Protein AF-0000000068949031 (afdb_homodimer)

Foldseek 3Di:
DDPPPPPPLDPPQPPLVDVVCVVQPKTWSDADAQKTKIKGFDDQVQAPPVQWHDPVVVQVLFVSQQFRSHFDDPVPDDTWDKDWPDKDKDFDDIDHATMKMKMKGWPADDDFKTKMKMWIAGPVPRTGMIMITIMGIDD/DDPPPPPPLDPPQPPLVDVVCVVQPKTWSDADAQKTKIKGFDDQVQAPPVQWHDPVVVQVLFVSQQFRSHFDDPVPDDTWDKDWPDKDKDFDDIDHATMKMKMKGWPADDDFKTKMKMWIAGPVPRTGMIMITIMGIDD

Secondary structure (DSSP, 8-state):
-------------B----HHHHHTT-EEEEEETTEEEEEEE--GGGB-TTSPBPHHHHHHHHHHHHHHTT----TTSPPPEEEEEEEEEEE------SEEEEEEEEEEE-SSEEEEEEEEEETTTEEEEEEEEEEEEE-/-------------B----HHHHHTT-EEEEEETTEEEEEEE--GGGB-TTSPBPHHHHHHHHHHHHHHTT----TTSPPPEEEEEEEEEEE------SEEEEEEEEEEE-SSEEEEEEEEEETTTEEEEEEEEEEEEE-

Sequence (278 aa):
MDAVKPQGEGDDEFCLDNPALESIGVRITRWRDDYVELELPLAPNMLNRSRVVHGGTICTLLDAATGYSGLYSAPGEAARHAVTLSLTSNFLSNGTGKLLTAKGMVDRRGRSIFFSRAEVWLDGELLVATGVATMKYLKMDAVKPQGEGDDEFCLDNPALESIGVRITRWRDDYVELELPLAPNMLNRSRVVHGGTICTLLDAATGYSGLYSAPGEAARHAVTLSLTSNFLSNGTGKLLTAKGMVDRRGRSIFFSRAEVWLDGELLVATGVATMKYLK

pLDDT: mean 81.59, std 19.57, range [25.12, 98.56]

Structure (mmCIF, N/CA/C/O backbone):
data_AF-0000000068949031-model_v1
#
loop_
_entity.id
_entity.type
_entity.pdbx_description
1 polymer 'Medium/long-chain acyl-CoA thioesterase YigI'
#
loop_
_atom_site.group_PDB
_atom_site.id
_atom_site.type_symbol
_atom_site.label_atom_id
_atom_site.label_alt_id
_atom_site.label_comp_id
_atom_site.label_asym_id
_atom_site.label_entity_id
_atom_site.label_seq_id
_atom_site.pdbx_PDB_ins_code
_atom_site.Cartn_x
_atom_site.Cartn_y
_atom_site.Cartn_z
_atom_site.occupancy
_atom_site.B_iso_or_equiv
_atom_site.auth_seq_id
_atom_site.auth_comp_id
_atom_site.auth_asym_id
_atom_site.auth_atom_id
_atom_site.pdbx_PDB_model_num
ATOM 1 N N . MET A 1 1 ? 15.977 45.562 25.812 1 25.14 1 MET A N 1
ATOM 2 C CA . MET A 1 1 ? 15.211 45.156 24.625 1 25.14 1 MET A CA 1
ATOM 3 C C . MET A 1 1 ? 15.281 43.656 24.422 1 25.14 1 MET A C 1
ATOM 5 O O . MET A 1 1 ? 16.312 43.125 24.016 1 25.14 1 MET A O 1
ATOM 9 N N . ASP A 1 2 ? 14.859 42.781 25.203 1 26.25 2 ASP A N 1
ATOM 10 C CA . ASP A 1 2 ? 15.07 41.406 25.547 1 26.25 2 ASP A CA 1
ATOM 11 C C . ASP A 1 2 ? 14.711 40.469 24.375 1 26.25 2 ASP A C 1
ATOM 13 O O . ASP A 1 2 ? 13.602 40.531 23.859 1 26.25 2 ASP A O 1
ATOM 17 N N . ALA A 1 3 ? 15.703 40.156 23.578 1 29.97 3 ALA A N 1
ATOM 18 C CA . ALA A 1 3 ? 15.641 39.375 22.328 1 29.97 3 ALA A CA 1
ATOM 19 C C . ALA A 1 3 ? 14.797 38.125 22.5 1 29.97 3 ALA A C 1
ATOM 21 O O . ALA A 1 3 ? 15 37.344 23.438 1 29.97 3 ALA A O 1
ATOM 22 N N . VAL A 1 4 ? 13.539 38.125 22.219 1 32.97 4 VAL A N 1
ATOM 23 C CA . VAL A 1 4 ? 12.648 36.969 22.281 1 32.97 4 VAL A CA 1
ATOM 24 C C . VAL A 1 4 ? 13.367 35.719 21.719 1 32.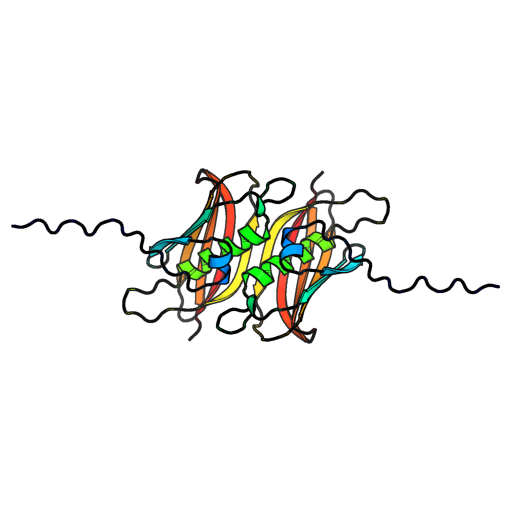97 4 VAL A C 1
ATOM 26 O O . VAL A 1 4 ? 13.93 35.781 20.625 1 32.97 4 VAL A O 1
ATOM 29 N N . LYS A 1 5 ? 13.977 34.844 22.406 1 35.34 5 LYS A N 1
ATOM 30 C CA . LYS A 1 5 ? 14.734 33.656 22.062 1 35.34 5 LYS A CA 1
ATOM 31 C C . LYS A 1 5 ? 14.031 32.844 20.953 1 35.34 5 LYS A C 1
ATOM 33 O O . LYS A 1 5 ? 12.828 32.594 21.047 1 35.34 5 LYS A O 1
ATOM 38 N N . PRO A 1 6 ? 14.305 32.812 19.688 1 33.34 6 PRO A N 1
ATOM 39 C CA . PRO A 1 6 ? 13.586 32.156 18.594 1 33.34 6 PRO A CA 1
ATOM 40 C C . PRO A 1 6 ? 13.039 30.781 18.984 1 33.34 6 PRO A C 1
ATOM 42 O O . PRO A 1 6 ? 13.641 30.094 19.812 1 33.34 6 PRO A O 1
ATOM 45 N N . GLN A 1 7 ? 11.852 30.562 19.359 1 33.31 7 GLN A N 1
ATOM 46 C CA . GLN A 1 7 ? 11.203 29.359 19.875 1 33.31 7 GLN A CA 1
ATOM 47 C C . GLN A 1 7 ? 11.82 28.094 19.266 1 33.31 7 GLN A C 1
ATOM 49 O O . GLN A 1 7 ? 12 28.016 18.047 1 33.31 7 GLN A O 1
ATOM 54 N N . GLY A 1 8 ? 12.727 27.375 19.688 1 33 8 GLY A N 1
ATOM 55 C CA . GLY A 1 8 ? 13.547 26.219 19.375 1 33 8 GLY A CA 1
ATOM 56 C C . GLY A 1 8 ? 12.844 25.219 18.469 1 33 8 GLY A C 1
ATOM 57 O O . GLY A 1 8 ? 11.617 25.203 18.391 1 33 8 GLY A O 1
ATOM 58 N N . GLU A 1 9 ? 13.266 24.703 17.203 1 36 9 GLU A N 1
ATOM 59 C CA . GLU A 1 9 ? 12.875 23.766 16.156 1 36 9 GLU A CA 1
ATOM 60 C C . GLU A 1 9 ? 12.18 22.547 16.734 1 36 9 GLU A C 1
ATOM 62 O O . GLU A 1 9 ? 12.836 21.656 17.281 1 36 9 GLU A O 1
ATOM 67 N N . GLY A 1 10 ? 11.398 22.375 17.672 1 32.94 10 GLY A N 1
ATOM 68 C CA . GLY A 1 10 ? 10.773 21.5 18.656 1 32.94 10 GLY A CA 1
ATOM 69 C C . GLY A 1 10 ? 10.344 20.172 18.062 1 32.94 10 GLY A C 1
ATOM 70 O O . GLY A 1 10 ? 10.102 20.062 16.859 1 32.94 10 GLY A O 1
ATOM 71 N N . ASP A 1 11 ? 10.836 18.984 18.531 1 37.06 11 ASP A N 1
ATOM 72 C CA . ASP A 1 11 ? 10.523 17.562 18.438 1 37.06 11 ASP A CA 1
ATOM 73 C C . ASP A 1 11 ? 9.023 17.328 18.297 1 37.06 11 ASP A C 1
ATOM 75 O O . ASP A 1 11 ? 8.328 17.047 19.281 1 37.06 11 ASP A O 1
ATOM 79 N N . ASP A 1 12 ? 8.164 18.156 17.969 1 39.97 12 ASP A N 1
ATOM 80 C CA . ASP A 1 12 ? 6.715 18 18 1 39.97 12 ASP A CA 1
ATOM 81 C C . ASP A 1 12 ? 6.289 16.719 17.281 1 39.97 12 ASP A C 1
ATOM 83 O O . ASP A 1 12 ? 6.441 16.594 16.062 1 39.97 12 ASP A O 1
ATOM 87 N N . GLU A 1 13 ? 6.703 15.57 17.875 1 46.84 13 GLU A N 1
ATOM 88 C CA . GLU A 1 13 ? 6.148 14.258 17.578 1 46.84 13 GLU A CA 1
ATOM 89 C C . GLU A 1 13 ? 4.66 14.344 17.234 1 46.84 13 GLU A C 1
ATOM 91 O O . GLU A 1 13 ? 3.846 14.68 18.109 1 46.84 13 GLU A O 1
ATOM 96 N N . PHE A 1 14 ? 4.414 15 16.203 1 50.03 14 PHE A N 1
ATOM 97 C CA . PHE A 1 14 ? 3.008 15.016 15.82 1 50.03 14 PHE A CA 1
ATOM 98 C C . PHE A 1 14 ? 2.398 13.625 15.961 1 50.03 14 PHE A C 1
ATOM 100 O O . PHE A 1 14 ? 3.064 12.617 15.695 1 50.03 14 PHE A O 1
ATOM 107 N N . CYS A 1 15 ? 1.603 13.445 16.984 1 49.41 15 CYS A N 1
ATOM 108 C CA . CYS A 1 15 ? 0.88 12.203 17.234 1 49.41 15 CYS A CA 1
ATOM 109 C C . CYS A 1 15 ? 0.173 11.727 15.969 1 49.41 15 CYS A C 1
ATOM 111 O O . CYS A 1 15 ? -0.598 12.477 15.359 1 49.41 15 CYS A O 1
ATOM 113 N N . LEU A 1 16 ? 0.7 10.961 14.992 1 57.5 16 LEU A N 1
ATOM 114 C CA . LEU A 1 16 ? 0.115 10.289 13.836 1 57.5 16 LEU A CA 1
ATOM 115 C C . LEU A 1 16 ? -1.283 9.773 14.156 1 57.5 16 LEU A C 1
ATOM 117 O O . LEU A 1 16 ? -2.145 9.711 13.273 1 57.5 16 LEU A O 1
ATOM 121 N N . ASP A 1 17 ? -1.681 9.992 15.383 1 57.31 17 ASP A N 1
ATOM 122 C CA . ASP A 1 17 ? -2.926 9.375 15.828 1 57.31 17 ASP A CA 1
ATOM 123 C C . ASP A 1 17 ? -3.348 8.25 14.891 1 57.31 17 ASP A C 1
ATOM 125 O O . ASP A 1 17 ? -4.488 8.219 14.422 1 57.31 17 ASP A O 1
ATOM 129 N N . ASN A 1 18 ? -2.432 7.566 14.336 1 67.19 18 ASN A N 1
ATOM 130 C CA . ASN A 1 18 ? -2.629 6.395 13.492 1 67.19 18 ASN A CA 1
ATOM 131 C C . ASN A 1 18 ? -1.853 5.188 14.016 1 67.19 18 ASN A C 1
ATOM 133 O O . ASN A 1 18 ? -0.662 5.039 13.734 1 67.19 18 ASN A O 1
ATOM 137 N N . PRO A 1 19 ? -2.557 4.441 14.781 1 64.38 19 PRO A N 1
ATOM 138 C CA . PRO A 1 19 ? -1.893 3.312 15.445 1 64.38 19 PRO A CA 1
ATOM 139 C C . PRO A 1 19 ? -1.184 2.389 14.453 1 64.38 19 PRO A C 1
ATOM 141 O O . PRO A 1 19 ? -0.125 1.838 14.773 1 64.38 19 PRO A O 1
ATOM 144 N N . ALA A 1 20 ? -1.719 2.238 13.352 1 67.25 20 ALA A N 1
ATOM 145 C CA . ALA A 1 20 ? -1.104 1.357 12.359 1 67.25 20 ALA A CA 1
ATOM 146 C C . ALA A 1 20 ? 0.265 1.879 11.938 1 67.25 20 ALA A C 1
ATOM 148 O O . ALA A 1 20 ? 1.234 1.118 11.875 1 67.25 20 ALA A O 1
ATOM 149 N N . LEU A 1 21 ? 0.396 3.148 11.703 1 75.62 21 LEU A N 1
ATOM 150 C CA . LEU A 1 21 ? 1.659 3.756 11.297 1 75.62 21 LEU A CA 1
ATOM 151 C C . LEU A 1 21 ? 2.639 3.801 12.469 1 75.62 21 LEU A C 1
ATOM 153 O O . LEU A 1 21 ? 3.836 3.561 12.289 1 75.62 21 LEU A O 1
ATOM 157 N N . GLU A 1 22 ? 2.006 3.973 13.594 1 73.06 22 GLU A N 1
ATOM 158 C CA . GLU A 1 22 ? 2.838 4.016 14.789 1 73.06 22 GLU A CA 1
ATOM 159 C C . GLU A 1 22 ? 3.414 2.641 15.117 1 73.06 22 GLU A C 1
ATOM 161 O O . GLU A 1 22 ? 4.555 2.529 15.562 1 73.06 22 GLU A O 1
ATOM 166 N N . SER A 1 23 ? 2.621 1.741 14.844 1 73.12 23 SER A N 1
ATOM 167 C CA . SER A 1 23 ? 3.027 0.378 15.172 1 73.12 23 SER A CA 1
ATOM 168 C C . SER A 1 23 ? 4.219 -0.062 14.328 1 73.12 23 SER A C 1
ATOM 170 O O . SER A 1 23 ? 5.047 -0.858 14.773 1 73.12 23 SER A O 1
ATOM 172 N N . ILE A 1 24 ? 4.336 0.489 13.227 1 75.38 24 ILE A N 1
ATOM 173 C CA . ILE A 1 24 ? 5.441 0.079 12.367 1 75.38 24 ILE A CA 1
ATOM 174 C C . ILE A 1 24 ? 6.613 1.045 12.539 1 75.38 24 ILE A C 1
ATOM 176 O O . ILE A 1 24 ? 7.664 0.867 11.922 1 75.38 24 ILE A O 1
ATOM 180 N N . GLY A 1 25 ? 6.461 2.094 13.352 1 82.75 25 GLY A N 1
ATOM 181 C CA . GLY A 1 25 ? 7.57 2.957 13.727 1 82.75 25 GLY A CA 1
ATOM 182 C C . GLY A 1 25 ? 7.641 4.23 12.906 1 82.75 25 GLY A C 1
ATOM 183 O O . GLY A 1 25 ? 8.68 4.887 12.852 1 82.75 25 GLY A O 1
ATOM 184 N N . VAL A 1 26 ? 6.602 4.586 12.305 1 87.94 26 VAL A N 1
ATOM 185 C CA . VAL A 1 26 ? 6.566 5.801 11.492 1 87.94 26 VAL A CA 1
ATOM 186 C C . VAL A 1 26 ? 6.441 7.02 12.406 1 87.94 26 VAL A C 1
ATOM 188 O O . VAL A 1 26 ? 5.684 7 13.383 1 87.94 26 VAL A O 1
ATOM 191 N N . ARG A 1 27 ? 7.238 8.047 12.047 1 90.5 27 ARG A N 1
ATOM 192 C CA . ARG A 1 27 ? 7.152 9.305 12.781 1 90.5 27 ARG A CA 1
ATOM 193 C C . ARG A 1 27 ? 7.055 10.492 11.828 1 90.5 27 ARG A C 1
ATOM 195 O O . ARG A 1 27 ? 7.688 10.5 10.773 1 90.5 27 ARG A O 1
ATOM 202 N N . ILE A 1 28 ? 6.305 11.531 12.266 1 92.81 28 ILE A N 1
ATOM 203 C CA . ILE A 1 28 ? 6.258 12.781 11.516 1 92.81 28 ILE A CA 1
ATOM 204 C C . ILE A 1 28 ? 7.391 13.695 11.969 1 92.81 28 ILE A C 1
ATOM 206 O O . ILE A 1 28 ? 7.492 14.031 13.148 1 92.81 28 ILE A O 1
ATOM 210 N N . THR A 1 29 ? 8.211 14.109 11.102 1 93.62 29 THR A N 1
ATOM 211 C CA . THR A 1 29 ? 9.352 14.945 11.453 1 93.62 29 THR A CA 1
ATOM 212 C C . THR A 1 29 ? 9.102 16.391 11.07 1 93.62 29 THR A C 1
ATOM 214 O O . THR A 1 29 ? 9.688 17.312 11.648 1 93.62 29 THR A O 1
ATOM 217 N N . ARG A 1 30 ? 8.328 16.609 10.086 1 94.69 30 ARG A N 1
ATOM 218 C CA . ARG A 1 30 ? 7.902 17.922 9.641 1 94.69 30 ARG A CA 1
ATOM 219 C C . ARG A 1 30 ? 6.449 17.906 9.18 1 94.69 30 ARG A C 1
ATOM 221 O O . ARG A 1 30 ? 6.031 17 8.461 1 94.69 30 ARG A O 1
ATOM 228 N N . TRP A 1 31 ? 5.711 18.906 9.609 1 93.19 31 TRP A N 1
ATOM 229 C CA . TRP A 1 31 ? 4.309 19 9.219 1 93.19 31 TRP A CA 1
ATOM 230 C C . TRP A 1 31 ? 3.857 20.453 9.164 1 93.19 31 TRP A C 1
ATOM 232 O O . TRP A 1 31 ? 3.936 21.172 10.164 1 93.19 31 TRP A O 1
ATOM 242 N N . ARG A 1 32 ? 3.506 20.875 8.094 1 92.69 32 ARG A N 1
ATOM 243 C CA . ARG A 1 32 ? 2.959 22.203 7.883 1 92.69 32 ARG A CA 1
ATOM 244 C C . ARG A 1 32 ? 1.849 22.188 6.84 1 92.69 32 ARG A C 1
ATOM 246 O O . ARG A 1 32 ? 1.503 21.125 6.312 1 92.69 32 ARG A O 1
ATOM 253 N N . ASP A 1 33 ? 1.283 23.312 6.59 1 92.94 33 ASP A N 1
ATOM 254 C CA . ASP A 1 33 ? 0.219 23.375 5.594 1 92.94 33 ASP A CA 1
ATOM 255 C C . ASP A 1 33 ? 0.69 22.828 4.254 1 92.94 33 ASP A C 1
ATOM 257 O O . ASP A 1 33 ? 1.72 23.25 3.725 1 92.94 33 ASP A O 1
ATOM 261 N N . ASP A 1 34 ? -0.008 21.828 3.736 1 96.06 34 ASP A N 1
ATOM 262 C CA . ASP A 1 34 ? 0.148 21.25 2.408 1 96.06 34 ASP A CA 1
ATOM 263 C C . ASP A 1 34 ? 1.472 20.5 2.295 1 96.06 34 ASP A C 1
ATOM 265 O O . ASP A 1 34 ? 1.993 20.312 1.192 1 96.06 34 ASP A O 1
ATOM 269 N N . TYR A 1 35 ? 2.025 20.172 3.488 1 96.88 35 TYR A N 1
ATOM 270 C CA . TYR A 1 35 ? 3.318 19.484 3.441 1 96.88 35 TYR A CA 1
ATOM 271 C C . TYR A 1 35 ? 3.523 18.625 4.676 1 96.88 35 TYR A C 1
ATOM 273 O O . TYR A 1 35 ? 3.176 19.016 5.789 1 96.88 35 TYR A O 1
ATOM 281 N N . VAL A 1 36 ? 4.176 17.422 4.441 1 96.5 36 VAL A N 1
ATOM 282 C CA . VAL A 1 36 ? 4.523 16.562 5.566 1 96.5 36 VAL A CA 1
ATOM 283 C C . VAL A 1 36 ? 5.789 15.773 5.238 1 96.5 36 VAL A C 1
ATOM 285 O O . VAL A 1 36 ? 6.059 15.477 4.074 1 96.5 36 VAL A O 1
ATOM 288 N N . GLU A 1 37 ? 6.574 15.484 6.25 1 97.19 37 GLU A N 1
ATOM 289 C CA . GLU A 1 37 ? 7.68 14.531 6.168 1 97.19 37 GLU A CA 1
ATOM 290 C C . GLU A 1 37 ? 7.547 13.445 7.227 1 97.19 37 GLU A C 1
ATOM 292 O O . GLU A 1 37 ? 7.375 13.734 8.414 1 97.19 37 GLU A O 1
ATOM 297 N N . LEU A 1 38 ? 7.617 12.227 6.75 1 95.62 38 LEU A N 1
ATOM 298 C CA . LEU A 1 38 ? 7.574 11.055 7.613 1 95.62 38 LEU A CA 1
ATOM 299 C C . LEU A 1 38 ? 8.891 10.281 7.551 1 95.62 38 LEU A C 1
ATOM 301 O O . LEU A 1 38 ? 9.516 10.195 6.492 1 95.62 38 LEU A O 1
ATOM 305 N N . GLU A 1 39 ? 9.203 9.703 8.688 1 95.06 39 GLU A N 1
ATOM 306 C CA . GLU A 1 39 ? 10.391 8.852 8.734 1 95.06 39 GLU A CA 1
ATOM 307 C C . GLU A 1 39 ? 10.062 7.473 9.297 1 95.06 39 GLU A C 1
ATOM 309 O O . GLU A 1 39 ? 9.25 7.344 10.211 1 95.06 39 GLU A O 1
ATOM 314 N N . LEU A 1 40 ? 10.703 6.5 8.695 1 92.19 40 LEU A N 1
ATOM 315 C CA . LEU A 1 40 ? 10.594 5.117 9.148 1 92.19 40 LEU A CA 1
ATOM 316 C C . LEU A 1 40 ? 11.969 4.465 9.234 1 92.19 40 LEU A C 1
ATOM 318 O O . LEU A 1 40 ? 12.57 4.137 8.203 1 92.19 40 LEU A O 1
ATOM 322 N N . PRO A 1 41 ? 12.438 4.301 10.445 1 91.25 41 PRO A N 1
ATOM 323 C CA . PRO A 1 41 ? 13.672 3.52 10.578 1 91.25 41 PRO A CA 1
ATOM 324 C C . PRO A 1 41 ? 13.5 2.064 10.148 1 91.25 41 PRO A C 1
ATOM 326 O O . PRO A 1 41 ? 12.492 1.435 10.484 1 91.25 41 PRO A O 1
ATOM 329 N N . LEU A 1 42 ? 14.414 1.651 9.32 1 85.06 42 LEU A N 1
ATOM 330 C CA . LEU A 1 42 ? 14.328 0.286 8.82 1 85.06 42 LEU A CA 1
ATOM 331 C C . LEU A 1 42 ? 15.047 -0.686 9.75 1 85.06 42 LEU A C 1
ATOM 333 O O . LEU A 1 42 ? 16.234 -0.506 10.047 1 85.06 42 LEU A O 1
ATOM 337 N N . ALA A 1 43 ? 14.172 -1.558 10.305 1 74.56 43 ALA A N 1
ATOM 338 C CA . ALA A 1 43 ? 14.727 -2.658 11.094 1 74.56 43 ALA A CA 1
ATOM 339 C C . ALA A 1 43 ? 14.938 -3.898 10.227 1 74.56 43 ALA A C 1
ATOM 341 O O . ALA A 1 43 ? 14.281 -4.059 9.195 1 74.56 43 ALA A O 1
ATOM 342 N N . PRO A 1 44 ? 15.906 -4.723 10.57 1 67.31 44 PRO A N 1
ATOM 343 C CA . PRO A 1 44 ? 16.188 -5.934 9.797 1 67.31 44 PRO A CA 1
ATOM 344 C C . PRO A 1 44 ? 14.93 -6.773 9.555 1 67.31 44 PRO A C 1
ATOM 346 O O . PRO A 1 44 ? 14.82 -7.441 8.523 1 67.31 44 PRO A O 1
ATOM 349 N N . ASN A 1 45 ? 13.977 -6.672 10.492 1 62.25 45 ASN A N 1
ATOM 350 C CA . ASN A 1 45 ? 12.773 -7.492 10.391 1 62.25 45 ASN A CA 1
ATOM 351 C C . ASN A 1 45 ? 11.812 -6.945 9.344 1 62.25 45 ASN A C 1
ATOM 353 O O . ASN A 1 45 ? 10.844 -7.613 8.969 1 62.25 45 ASN A O 1
ATOM 357 N N . MET A 1 46 ? 12.07 -5.754 8.828 1 64.06 46 MET A N 1
ATOM 358 C CA . MET A 1 46 ? 11.195 -5.129 7.844 1 64.06 46 MET A CA 1
ATOM 359 C C . MET A 1 46 ? 11.688 -5.402 6.43 1 64.06 46 MET A C 1
ATOM 361 O O . MET A 1 46 ? 11.062 -4.969 5.457 1 64.06 46 MET A O 1
ATOM 365 N N . LEU A 1 47 ? 12.656 -6.09 6.371 1 62.72 47 LEU A N 1
ATOM 366 C CA . LEU A 1 47 ? 13.258 -6.355 5.07 1 62.72 47 LEU A CA 1
ATOM 367 C C . LEU A 1 47 ? 12.938 -7.77 4.598 1 62.72 47 LEU A C 1
ATOM 369 O O . LEU A 1 47 ? 12.695 -8.656 5.418 1 62.72 47 LEU A O 1
ATOM 373 N N . ASN A 1 48 ? 12.742 -7.871 3.307 1 59.03 48 ASN A N 1
ATOM 374 C CA . ASN A 1 48 ? 12.547 -9.203 2.746 1 59.03 48 ASN A CA 1
ATOM 375 C C . ASN A 1 48 ? 13.844 -10 2.711 1 59.03 48 ASN A C 1
ATOM 377 O O . ASN A 1 48 ? 14.852 -9.578 3.285 1 59.03 48 ASN A O 1
ATOM 381 N N . ARG A 1 49 ? 13.672 -11.195 2.236 1 54.66 49 ARG A N 1
ATOM 382 C CA . ARG A 1 49 ? 14.82 -12.094 2.191 1 54.66 49 ARG A CA 1
ATOM 383 C C . ARG A 1 49 ? 15.992 -11.453 1.455 1 54.66 49 ARG A C 1
ATOM 385 O O . ARG A 1 49 ? 17.156 -11.742 1.75 1 54.66 49 ARG A O 1
ATOM 392 N N . SER A 1 50 ? 15.633 -10.578 0.558 1 55.88 50 SER A N 1
ATOM 393 C CA . SER A 1 50 ? 16.672 -9.914 -0.228 1 55.88 50 SER A CA 1
ATOM 394 C C . SER A 1 50 ? 17.094 -8.602 0.414 1 55.88 50 SER A C 1
ATOM 396 O O . SER A 1 50 ? 17.781 -7.789 -0.217 1 55.88 50 SER A O 1
ATOM 398 N N . ARG A 1 51 ? 16.609 -8.422 1.66 1 58.47 51 ARG A N 1
ATOM 399 C CA . ARG A 1 51 ? 16.953 -7.254 2.465 1 58.47 51 ARG A CA 1
ATOM 400 C C . ARG A 1 51 ? 16.438 -5.973 1.821 1 58.47 51 ARG A C 1
ATOM 402 O O . ARG A 1 51 ? 17.078 -4.922 1.909 1 58.47 51 ARG A O 1
ATOM 409 N N . VAL A 1 52 ? 15.484 -6.152 0.947 1 64 52 VAL A N 1
ATOM 410 C CA . VAL A 1 52 ? 14.867 -4.988 0.316 1 64 52 VAL A CA 1
ATOM 411 C C . VAL A 1 52 ? 13.539 -4.676 0.999 1 64 52 VAL A C 1
ATOM 413 O O . VAL A 1 52 ? 12.93 -5.551 1.619 1 64 52 VAL A O 1
ATOM 416 N N . VAL A 1 53 ? 13.242 -3.361 0.952 1 68.62 53 VAL A N 1
ATOM 417 C CA . VAL A 1 53 ? 12.008 -2.918 1.579 1 68.62 53 VAL A CA 1
ATOM 418 C C . VAL A 1 53 ? 10.812 -3.5 0.828 1 68.62 53 VAL A C 1
ATOM 420 O O . VAL A 1 53 ? 10.789 -3.506 -0.406 1 68.62 53 VAL A O 1
ATOM 423 N N . HIS A 1 54 ? 9.906 -3.982 1.57 1 73.25 54 HIS A N 1
ATOM 424 C CA . HIS A 1 54 ? 8.695 -4.555 0.984 1 73.25 54 HIS A CA 1
ATOM 425 C C . HIS A 1 54 ? 7.855 -3.482 0.299 1 73.25 54 HIS A C 1
ATOM 427 O O . HIS A 1 54 ? 7.719 -2.371 0.814 1 73.25 54 HIS A O 1
ATOM 433 N N . GLY A 1 55 ? 7.363 -3.795 -0.86 1 77.81 55 GLY A N 1
ATOM 434 C CA . GLY A 1 55 ? 6.5 -2.889 -1.599 1 77.81 55 GLY A CA 1
ATOM 435 C C . GLY A 1 55 ? 5.328 -2.385 -0.78 1 77.81 55 GLY A C 1
ATOM 436 O O . GLY A 1 55 ? 4.934 -1.222 -0.901 1 77.81 55 GLY A O 1
ATOM 437 N N . GLY A 1 56 ? 4.797 -3.252 0.065 1 79.31 56 GLY A N 1
ATOM 438 C CA . GLY A 1 56 ? 3.688 -2.857 0.917 1 79.31 56 GLY A CA 1
ATOM 439 C C . GLY A 1 56 ? 4.043 -1.743 1.883 1 79.31 56 GLY A C 1
ATOM 440 O O . GLY A 1 56 ? 3.225 -0.861 2.148 1 79.31 56 GLY A O 1
ATOM 441 N N . THR A 1 57 ? 5.254 -1.8 2.381 1 82.69 57 THR A N 1
ATOM 442 C CA . THR A 1 57 ? 5.727 -0.758 3.285 1 82.69 57 THR A CA 1
ATOM 443 C C . THR A 1 57 ? 5.855 0.576 2.555 1 82.69 57 THR A C 1
ATOM 445 O O . THR A 1 57 ? 5.438 1.614 3.07 1 82.69 57 THR A O 1
ATOM 448 N N . ILE A 1 58 ? 6.402 0.506 1.411 1 89.94 58 ILE A N 1
ATOM 449 C CA . ILE A 1 58 ? 6.57 1.705 0.597 1 89.94 58 ILE A CA 1
ATOM 450 C C . ILE A 1 58 ? 5.203 2.295 0.259 1 89.94 58 ILE A C 1
ATOM 452 O O . ILE A 1 58 ? 5 3.508 0.355 1 89.94 58 ILE A O 1
ATOM 456 N N . CYS A 1 59 ? 4.242 1.494 -0.102 1 89.69 59 CYS A N 1
ATOM 457 C CA . CYS A 1 59 ? 2.889 1.943 -0.409 1 89.69 59 CYS A CA 1
ATOM 458 C C . CYS A 1 59 ? 2.244 2.604 0.804 1 89.69 59 CYS A C 1
ATOM 460 O O . CYS A 1 59 ? 1.57 3.627 0.674 1 89.69 59 CYS A O 1
ATOM 462 N N . THR A 1 60 ? 2.434 2.008 1.912 1 87.12 60 THR A N 1
ATOM 463 C CA . THR A 1 60 ? 1.902 2.562 3.152 1 87.12 60 THR A CA 1
ATOM 464 C C . THR A 1 60 ? 2.465 3.959 3.406 1 87.12 60 THR A C 1
ATOM 466 O O . THR A 1 60 ? 1.73 4.867 3.793 1 87.12 60 THR A O 1
ATOM 469 N N . LEU A 1 61 ? 3.748 4.086 3.188 1 91.69 61 LEU A N 1
ATOM 470 C CA . LEU A 1 61 ? 4.387 5.383 3.393 1 91.69 61 LEU A CA 1
ATOM 471 C C . LEU A 1 61 ? 3.863 6.41 2.393 1 91.69 61 LEU A C 1
ATOM 473 O O . LEU A 1 61 ? 3.623 7.562 2.752 1 91.69 61 LEU A O 1
ATOM 477 N N . LEU A 1 62 ? 3.734 5.961 1.153 1 94.69 62 LEU A N 1
ATOM 478 C CA . LEU A 1 62 ? 3.18 6.852 0.141 1 94.69 62 LEU A CA 1
ATOM 479 C C . LEU A 1 62 ? 1.767 7.289 0.516 1 94.69 62 LEU A C 1
ATOM 481 O O . LEU A 1 62 ? 1.436 8.469 0.431 1 94.69 62 LEU A O 1
ATOM 485 N N . ASP A 1 63 ? 0.953 6.367 0.921 1 91.56 63 ASP A N 1
ATOM 486 C CA . ASP A 1 63 ? -0.415 6.652 1.346 1 91.56 63 ASP A CA 1
ATOM 487 C C . ASP A 1 63 ? -0.434 7.629 2.52 1 91.56 63 ASP A C 1
ATOM 489 O O . ASP A 1 63 ? -1.18 8.609 2.504 1 91.56 63 ASP A O 1
ATOM 493 N N . ALA A 1 64 ? 0.354 7.371 3.471 1 91.81 64 ALA A N 1
ATOM 494 C CA . ALA A 1 64 ? 0.415 8.219 4.66 1 91.81 64 ALA A CA 1
ATOM 495 C C . ALA A 1 64 ? 0.869 9.633 4.305 1 91.81 64 ALA A C 1
ATOM 497 O O . ALA A 1 64 ? 0.267 10.609 4.742 1 91.81 64 ALA A O 1
ATOM 498 N N . ALA A 1 65 ? 1.925 9.703 3.525 1 95.38 65 ALA A N 1
ATOM 499 C CA . ALA A 1 65 ? 2.484 11.008 3.18 1 95.38 65 ALA A CA 1
ATOM 500 C C . ALA A 1 65 ? 1.492 11.828 2.363 1 95.38 65 ALA A C 1
ATOM 502 O O . ALA A 1 65 ? 1.304 13.016 2.621 1 95.38 65 ALA A O 1
ATOM 503 N N . THR A 1 66 ? 0.895 11.203 1.386 1 95.56 66 THR A N 1
ATOM 504 C CA . THR A 1 66 ? -0.089 11.922 0.582 1 95.56 66 THR A CA 1
ATOM 505 C C . THR A 1 66 ? -1.287 12.336 1.432 1 95.56 66 THR A C 1
ATOM 507 O O . THR A 1 66 ? -1.827 13.43 1.265 1 95.56 66 THR A O 1
ATOM 510 N N . GLY A 1 67 ? -1.724 11.539 2.291 1 93.25 67 GLY A N 1
ATOM 511 C CA . GLY A 1 67 ? -2.844 11.852 3.164 1 93.25 67 GLY A CA 1
ATOM 512 C C . GLY A 1 67 ? -2.541 12.961 4.152 1 93.25 67 GLY A C 1
ATOM 513 O O . GLY A 1 67 ? -3.209 14 4.152 1 93.25 67 GLY A O 1
ATOM 514 N N . TYR A 1 68 ? -1.483 12.828 4.891 1 92.81 68 TYR A N 1
ATOM 515 C CA . TYR A 1 68 ? -1.167 13.758 5.969 1 92.81 68 TYR A CA 1
ATOM 516 C C . TYR A 1 68 ? -0.76 15.117 5.414 1 92.81 68 TYR A C 1
ATOM 518 O O . TYR A 1 68 ? -0.829 16.125 6.117 1 92.81 68 TYR A O 1
ATOM 526 N N . SER A 1 69 ? -0.265 15.141 4.207 1 95.69 69 SER A N 1
ATOM 527 C CA . SER A 1 69 ? 0.086 16.422 3.604 1 95.69 69 SER A CA 1
ATOM 528 C C . SER A 1 69 ? -1.102 17.375 3.609 1 95.69 69 SER A C 1
ATOM 530 O O . SER A 1 69 ? -0.922 18.594 3.662 1 95.69 69 SER A O 1
ATOM 532 N N . GLY A 1 70 ? -2.273 16.844 3.535 1 93.94 70 GLY A N 1
ATOM 533 C CA . GLY A 1 70 ? -3.463 17.672 3.473 1 93.94 70 GLY A CA 1
ATOM 534 C C . GLY A 1 70 ? -4.215 17.75 4.789 1 93.94 70 GLY A C 1
ATOM 535 O O . GLY A 1 70 ? -5.328 18.266 4.848 1 93.94 70 GLY A O 1
ATOM 536 N N . LEU A 1 71 ? -3.643 17.281 5.887 1 90.5 71 LEU A N 1
ATOM 537 C CA . LEU A 1 71 ? -4.41 17.125 7.117 1 90.5 71 LEU A CA 1
ATOM 538 C C . LEU A 1 71 ? -3.832 18 8.227 1 90.5 71 LEU A C 1
ATOM 540 O O . LEU A 1 71 ? -4.27 17.922 9.375 1 90.5 71 LEU A O 1
ATOM 544 N N . TYR A 1 72 ? -2.936 18.781 7.859 1 88.06 72 TYR A N 1
ATOM 545 C CA . TYR A 1 72 ? -2.365 19.656 8.875 1 88.06 72 TYR A CA 1
ATOM 546 C C . TYR A 1 72 ? -3.434 20.562 9.477 1 88.06 72 TYR A C 1
ATOM 548 O O . TYR A 1 72 ? -4.23 21.172 8.742 1 88.06 72 TYR A O 1
ATOM 556 N N . SER A 1 73 ? -3.555 20.484 10.703 1 82.19 73 SER A N 1
ATOM 557 C CA . SER A 1 73 ? -4.398 21.406 11.453 1 82.19 73 SER A CA 1
ATOM 558 C C . SER A 1 73 ? -3.594 22.156 12.516 1 82.19 73 SER A C 1
ATOM 560 O O . SER A 1 73 ? -2.85 21.531 13.281 1 82.19 73 SER A O 1
ATOM 562 N N . ALA A 1 74 ? -3.709 23.438 12.5 1 77.69 74 ALA A N 1
ATOM 563 C CA . ALA A 1 74 ? -2.992 24.266 13.469 1 77.69 74 ALA A CA 1
ATOM 564 C C . ALA A 1 74 ? -3.445 23.969 14.891 1 77.69 74 ALA A C 1
ATOM 566 O O . ALA A 1 74 ? -4.523 23.406 15.102 1 77.69 74 ALA A O 1
ATOM 567 N N . PRO A 1 75 ? -2.486 24.266 15.859 1 74.5 75 PRO A N 1
ATOM 568 C CA . PRO A 1 75 ? -2.9 24.062 17.25 1 74.5 75 PRO A CA 1
ATOM 569 C C . PRO A 1 75 ? -4.227 24.75 17.578 1 74.5 75 PRO A C 1
ATOM 571 O O . PRO A 1 75 ? -4.418 25.922 17.234 1 74.5 75 PRO A O 1
ATOM 574 N N . GLY A 1 76 ? -5.203 24.047 18.047 1 75.31 76 GLY A N 1
ATOM 575 C CA . GLY A 1 76 ? -6.5 24.609 18.391 1 75.31 76 GLY A CA 1
ATOM 576 C C . GLY A 1 76 ? -7.586 24.266 17.391 1 75.31 76 GLY A C 1
ATOM 577 O O . GLY A 1 76 ? -8.773 24.406 17.688 1 75.31 76 GLY A O 1
ATOM 578 N N . GLU A 1 77 ? -7.133 23.891 16.234 1 77.44 77 GLU A N 1
ATOM 579 C CA . GLU A 1 77 ? -8.109 23.516 15.211 1 77.44 77 GLU A CA 1
ATOM 580 C C . GLU A 1 77 ? -8.484 22.031 15.32 1 77.44 77 GLU A C 1
ATOM 582 O O . GLU A 1 77 ? -7.723 21.234 15.859 1 77.44 77 GLU A O 1
ATOM 587 N N . ALA A 1 78 ? -9.641 21.812 14.844 1 78.69 78 ALA A N 1
ATOM 588 C CA . ALA A 1 78 ? -10.109 20.422 14.859 1 78.69 78 ALA A CA 1
ATOM 589 C C . ALA A 1 78 ? -9.289 19.562 13.906 1 78.69 78 ALA A C 1
ATOM 591 O O . ALA A 1 78 ? -8.891 20.016 12.836 1 78.69 78 ALA A O 1
ATOM 592 N N . ALA A 1 79 ? -9 18.391 14.367 1 78.75 79 ALA A N 1
ATOM 593 C CA . ALA A 1 79 ? -8.258 17.453 13.531 1 78.75 79 ALA A CA 1
ATOM 594 C C . ALA A 1 79 ? -9.016 17.125 12.25 1 78.75 79 ALA A C 1
ATOM 596 O O . ALA A 1 79 ? -10.242 16.984 12.266 1 78.75 79 ALA A O 1
ATOM 597 N N . ARG A 1 80 ? -8.258 17.109 11.164 1 81.81 80 ARG A N 1
ATOM 598 C CA . ARG A 1 80 ? -8.836 16.75 9.875 1 81.81 80 ARG A CA 1
ATOM 599 C C . ARG A 1 80 ? -8.602 15.273 9.57 1 81.81 80 ARG A C 1
ATOM 601 O O . ARG A 1 80 ? -7.586 14.703 9.969 1 81.81 80 ARG A O 1
ATOM 608 N N . HIS A 1 81 ? -9.578 14.703 8.914 1 84.25 81 HIS A N 1
ATOM 609 C CA . HIS A 1 81 ? -9.492 13.32 8.469 1 84.25 81 HIS A CA 1
ATOM 610 C C . HIS A 1 81 ? -9.82 13.195 6.984 1 84.25 81 HIS A C 1
ATOM 612 O O . HIS A 1 81 ? -10.594 14 6.449 1 84.25 81 HIS A O 1
ATOM 618 N N . ALA A 1 82 ? -9.195 12.258 6.43 1 88.19 82 ALA A N 1
ATOM 619 C CA . ALA A 1 82 ? -9.445 12.016 5.012 1 88.19 82 ALA A CA 1
ATOM 620 C C . ALA A 1 82 ? -9.352 10.531 4.688 1 88.19 82 ALA A C 1
ATOM 622 O O . ALA A 1 82 ? -8.773 9.75 5.453 1 88.19 82 ALA A O 1
ATOM 623 N N . VAL A 1 83 ? -9.984 10.148 3.604 1 88.44 83 VAL A N 1
ATOM 624 C CA . VAL A 1 83 ? -9.867 8.797 3.068 1 88.44 83 VAL A CA 1
ATOM 625 C C . VAL A 1 83 ? -9.273 8.844 1.662 1 88.44 83 VAL A C 1
ATOM 627 O O . VAL A 1 83 ? -9.477 9.812 0.929 1 88.44 83 VAL A O 1
ATOM 630 N N . THR A 1 84 ? -8.531 7.828 1.391 1 91.94 84 THR A N 1
ATOM 631 C CA . THR A 1 84 ? -7.918 7.742 0.07 1 91.94 84 THR A CA 1
ATOM 632 C C . THR A 1 84 ? -8.93 7.262 -0.966 1 91.94 84 THR A C 1
ATOM 634 O O . THR A 1 84 ? -9.625 6.27 -0.746 1 91.94 84 THR A O 1
ATOM 637 N N . LEU A 1 85 ? -9.055 7.969 -2.043 1 94.56 85 LEU A N 1
ATOM 638 C CA . LEU A 1 85 ? -9.891 7.535 -3.156 1 94.56 85 LEU A CA 1
ATOM 639 C C . LEU A 1 85 ? -9.078 6.742 -4.172 1 94.56 85 LEU A C 1
ATOM 641 O O . LEU A 1 85 ? -9.531 5.711 -4.668 1 94.56 85 LEU A O 1
ATOM 645 N N . SER A 1 86 ? -7.961 7.273 -4.434 1 96.94 86 SER A N 1
ATOM 646 C CA . SER A 1 86 ? -7.047 6.578 -5.336 1 96.94 86 SER A CA 1
ATOM 647 C C . SER A 1 86 ? -5.594 6.879 -4.992 1 96.94 86 SER A C 1
ATOM 649 O O . SER A 1 86 ? -5.285 7.945 -4.453 1 96.94 86 SER A O 1
ATOM 651 N N . LEU A 1 87 ? -4.73 5.973 -5.309 1 97.19 87 LEU A N 1
ATOM 652 C CA . LEU A 1 87 ? -3.289 6.086 -5.109 1 97.19 87 LEU A CA 1
ATOM 653 C C . LEU A 1 87 ?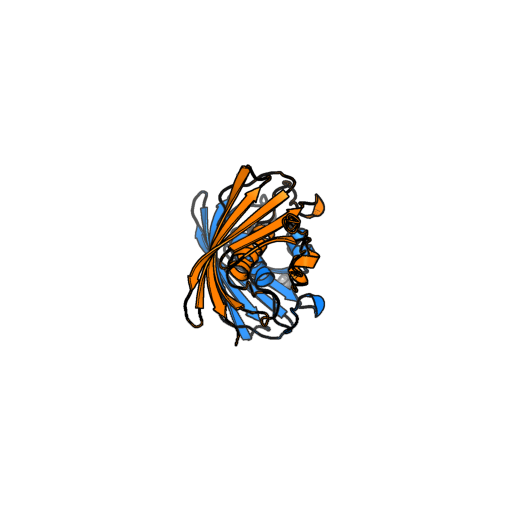 -2.533 5.379 -6.23 1 97.19 87 LEU A C 1
ATOM 655 O O . LEU A 1 87 ? -2.744 4.188 -6.477 1 97.19 87 LEU A O 1
ATOM 659 N N . THR A 1 88 ? -1.731 6.141 -6.898 1 97.81 88 THR A N 1
ATOM 660 C CA . THR A 1 88 ? -0.796 5.578 -7.867 1 97.81 88 THR A CA 1
ATOM 661 C C . THR A 1 88 ? 0.621 5.559 -7.301 1 97.81 88 THR A C 1
ATOM 663 O O . THR A 1 88 ? 1.146 6.598 -6.891 1 97.81 88 THR A O 1
ATOM 666 N N . SER A 1 89 ? 1.183 4.406 -7.277 1 97.06 89 SER A N 1
ATOM 667 C CA . SER A 1 89 ? 2.531 4.227 -6.75 1 97.06 89 SER A CA 1
ATOM 668 C C . SER A 1 89 ? 3.49 3.752 -7.836 1 97.06 89 SER A C 1
ATOM 670 O O . SER A 1 89 ? 3.201 2.789 -8.547 1 97.06 89 SER A O 1
ATOM 672 N N . ASN A 1 90 ? 4.578 4.398 -7.934 1 97.44 90 ASN A N 1
ATOM 673 C CA . ASN A 1 90 ? 5.664 4.004 -8.828 1 97.44 90 ASN A CA 1
ATOM 674 C C . ASN A 1 90 ? 6.91 3.598 -8.047 1 97.44 90 ASN A C 1
ATOM 676 O O . ASN A 1 90 ? 7.449 4.391 -7.27 1 97.44 90 ASN A O 1
ATOM 680 N N . PHE A 1 91 ? 7.312 2.432 -8.281 1 95.12 91 PHE A N 1
ATOM 681 C CA . PHE A 1 91 ? 8.492 1.908 -7.605 1 95.12 91 PHE A CA 1
ATOM 682 C C . PHE A 1 91 ? 9.719 2.027 -8.5 1 95.12 91 PHE A C 1
ATOM 684 O O . PHE A 1 91 ? 9.828 1.329 -9.508 1 95.12 91 PHE A O 1
ATOM 691 N N . LEU A 1 92 ? 10.68 2.844 -8.094 1 94.69 92 LEU A N 1
ATOM 692 C CA . LEU A 1 92 ? 11.734 3.291 -8.992 1 94.69 92 LEU A CA 1
ATOM 693 C C . LEU A 1 92 ? 13.039 2.555 -8.719 1 94.69 92 LEU A C 1
ATOM 695 O O . LEU A 1 92 ? 13.812 2.293 -9.641 1 94.69 92 LEU A O 1
ATOM 699 N N . SER A 1 93 ? 13.258 2.361 -7.488 1 90.69 93 SER A N 1
ATOM 700 C CA . SER A 1 93 ? 14.516 1.722 -7.109 1 90.69 93 SER A CA 1
ATOM 701 C C . SER A 1 93 ? 14.344 0.86 -5.863 1 90.69 93 SER A C 1
ATOM 703 O O . SER A 1 93 ? 13.375 1.025 -5.117 1 90.69 93 SER A O 1
ATOM 705 N N . ASN A 1 94 ? 15.172 -0.131 -5.781 1 81.5 94 ASN A N 1
ATOM 706 C CA . ASN A 1 94 ? 15.281 -0.957 -4.582 1 81.5 94 ASN A CA 1
ATOM 707 C C . ASN A 1 94 ? 16.641 -0.813 -3.924 1 81.5 94 ASN A C 1
ATOM 709 O O . ASN A 1 94 ? 17.656 -0.596 -4.605 1 81.5 94 ASN A O 1
ATOM 713 N N . GLY A 1 95 ? 16.656 -0.664 -2.613 1 75.38 95 GLY A N 1
ATOM 714 C CA . GLY A 1 95 ? 17.938 -0.538 -1.956 1 75.38 95 GLY A CA 1
ATOM 715 C C . GLY A 1 95 ? 17.906 -0.958 -0.498 1 75.38 95 GLY A C 1
ATOM 716 O O . GLY A 1 95 ? 16.844 -1.2 0.061 1 75.38 95 GLY A O 1
ATOM 717 N N . THR A 1 96 ? 19.141 -1.173 -0.068 1 78.62 96 THR A N 1
ATOM 718 C CA . THR A 1 96 ? 19.344 -1.438 1.353 1 78.62 96 THR A CA 1
ATOM 719 C C . THR A 1 96 ? 19.734 -0.161 2.092 1 78.62 96 THR A C 1
ATOM 721 O O . THR A 1 96 ? 20.484 0.665 1.562 1 78.62 96 THR A O 1
ATOM 724 N N . GLY A 1 97 ? 19.062 0.09 3.129 1 85.5 97 GLY A N 1
ATOM 725 C CA . GLY A 1 97 ? 19.359 1.271 3.922 1 85.5 97 GLY A CA 1
ATOM 726 C C . GLY A 1 97 ? 18.797 1.201 5.332 1 85.5 97 GLY A C 1
ATOM 727 O O . GLY A 1 97 ? 18.484 0.117 5.828 1 85.5 97 GLY A O 1
ATOM 728 N N . LYS A 1 98 ? 18.891 2.434 5.977 1 88.25 98 LYS A N 1
ATOM 729 C CA . LYS A 1 98 ? 18.531 2.428 7.391 1 88.25 98 LYS A CA 1
ATOM 730 C C . LYS A 1 98 ? 17.312 3.297 7.656 1 88.25 98 LYS A C 1
ATOM 732 O O . LYS A 1 98 ? 16.688 3.191 8.711 1 88.25 98 LYS A O 1
ATOM 737 N N . LEU A 1 99 ? 17.094 4.148 6.734 1 93.19 99 LEU A N 1
ATOM 738 C CA . LEU A 1 99 ? 16.031 5.109 7.008 1 93.19 99 LEU A CA 1
ATOM 739 C C . LEU A 1 99 ? 15.266 5.445 5.73 1 93.19 99 LEU A C 1
ATOM 741 O O . LEU A 1 99 ? 15.867 5.801 4.715 1 93.19 99 LEU A O 1
ATOM 745 N N . LEU A 1 100 ? 13.953 5.305 5.828 1 94.12 100 LEU A N 1
ATOM 746 C CA . LEU A 1 100 ? 13.078 5.797 4.773 1 94.12 100 LEU A CA 1
ATOM 747 C C . LEU A 1 100 ? 12.469 7.141 5.156 1 94.12 100 LEU A C 1
ATOM 749 O O . LEU A 1 100 ? 12.023 7.328 6.293 1 94.12 100 LEU A O 1
ATOM 753 N N . THR A 1 101 ? 12.531 8.031 4.238 1 96.69 101 THR A N 1
ATOM 754 C CA . THR A 1 101 ? 11.867 9.32 4.406 1 96.69 101 THR A CA 1
ATOM 755 C C . THR A 1 101 ? 10.812 9.523 3.32 1 96.69 101 THR A C 1
ATOM 757 O O . THR A 1 101 ? 11.117 9.445 2.129 1 96.69 101 THR A O 1
ATOM 760 N N . ALA A 1 102 ? 9.625 9.703 3.742 1 97.19 102 ALA A N 1
ATOM 761 C CA . ALA A 1 102 ? 8.539 10.008 2.816 1 97.19 102 ALA A CA 1
ATOM 762 C C . ALA A 1 102 ? 8.156 11.484 2.889 1 97.19 102 ALA A C 1
ATOM 764 O O . ALA A 1 102 ? 7.891 12.016 3.973 1 97.19 102 ALA A O 1
ATOM 765 N N . LYS A 1 103 ? 8.141 12.125 1.766 1 98.44 103 LYS A N 1
A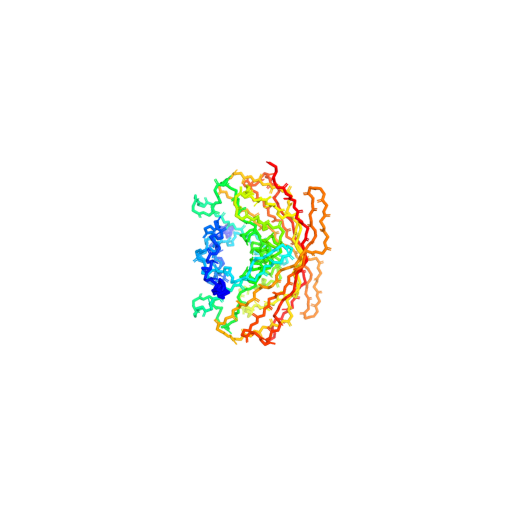TOM 766 C CA . LYS A 1 103 ? 7.738 13.523 1.655 1 98.44 103 LYS A CA 1
ATOM 767 C C . LYS A 1 103 ? 6.426 13.656 0.886 1 98.44 103 LYS A C 1
ATOM 769 O O . LYS A 1 103 ? 6.297 13.148 -0.228 1 98.44 103 LYS A O 1
ATOM 774 N N . GLY A 1 104 ? 5.453 14.281 1.503 1 98.19 104 GLY A N 1
ATOM 775 C CA . GLY A 1 104 ? 4.16 14.508 0.878 1 98.19 104 GLY A CA 1
ATOM 776 C C . GLY A 1 104 ? 3.84 15.977 0.676 1 98.19 104 GLY A C 1
ATOM 777 O O . GLY A 1 104 ? 4.191 16.812 1.51 1 98.19 104 GLY A O 1
ATOM 778 N N . MET A 1 105 ? 3.182 16.266 -0.423 1 98.38 105 MET A N 1
ATOM 779 C CA . MET A 1 105 ? 2.787 17.625 -0.729 1 98.38 105 MET A CA 1
ATOM 780 C C . MET A 1 105 ? 1.43 17.672 -1.422 1 98.38 105 MET A C 1
ATOM 782 O O . MET A 1 105 ? 1.136 16.812 -2.264 1 98.38 105 MET A O 1
ATOM 786 N N . VAL A 1 106 ? 0.646 18.688 -1.09 1 98.25 106 VAL A N 1
ATOM 787 C CA . VAL A 1 106 ? -0.638 18.891 -1.753 1 98.25 106 VAL A CA 1
ATOM 788 C C . VAL A 1 106 ? -0.434 19.688 -3.047 1 98.25 106 VAL A C 1
ATOM 790 O O . VAL A 1 106 ? 0.209 20.734 -3.049 1 98.25 106 VAL A O 1
ATOM 793 N N . ASP A 1 107 ? -0.95 19.156 -4.105 1 97.94 107 ASP A N 1
ATOM 794 C CA . ASP A 1 107 ? -0.871 19.844 -5.391 1 97.94 107 ASP A CA 1
ATOM 795 C C . ASP A 1 107 ? -2.047 20.797 -5.578 1 97.94 107 ASP A C 1
ATOM 797 O O . ASP A 1 107 ? -1.875 21.906 -6.09 1 97.94 107 ASP A O 1
ATOM 801 N N . ARG A 1 108 ? -3.162 20.344 -5.086 1 96.44 108 ARG A N 1
ATOM 802 C CA . ARG A 1 108 ? -4.387 21.125 -5.234 1 96.44 108 ARG A CA 1
ATOM 803 C C . ARG A 1 108 ? -5.418 20.734 -4.188 1 96.44 108 ARG A C 1
ATOM 805 O O . ARG A 1 108 ? -5.637 19.547 -3.939 1 96.44 108 ARG A O 1
ATOM 812 N N . ARG A 1 109 ? -6 21.781 -3.613 1 94.06 109 ARG A N 1
ATOM 813 C CA . ARG A 1 109 ? -7.055 21.562 -2.631 1 94.06 109 ARG A CA 1
ATOM 814 C C . ARG A 1 109 ? -8.406 22.047 -3.16 1 94.06 109 ARG A C 1
ATOM 816 O O . ARG A 1 109 ? -8.516 23.156 -3.684 1 94.06 109 ARG A O 1
ATOM 823 N N . GLY A 1 110 ? -9.312 21.156 -3.07 1 90.94 110 GLY A N 1
ATOM 824 C CA . GLY A 1 110 ? -10.695 21.547 -3.295 1 90.94 110 GLY A CA 1
ATOM 825 C C . GLY A 1 110 ? -11.516 21.609 -2.018 1 90.94 110 GLY A C 1
ATOM 826 O O . GLY A 1 110 ? -10.953 21.75 -0.926 1 90.94 110 GLY A O 1
ATOM 827 N N . ARG A 1 111 ? -12.852 21.641 -2.148 1 89.75 111 ARG A N 1
ATOM 828 C CA . ARG A 1 111 ? -13.734 21.75 -0.993 1 89.75 111 ARG A CA 1
ATOM 829 C C . ARG A 1 111 ? -13.758 20.453 -0.197 1 89.75 111 ARG A C 1
ATOM 831 O O . ARG A 1 111 ? -13.586 20.453 1.023 1 89.75 111 ARG A O 1
ATOM 838 N N . SER A 1 112 ? -13.914 19.328 -0.955 1 93.81 112 SER A N 1
ATOM 839 C CA . SER A 1 112 ? -14.062 18.062 -0.26 1 93.81 112 SER A CA 1
ATOM 840 C C . SER A 1 112 ? -12.945 17.094 -0.641 1 93.81 112 SER A C 1
ATOM 842 O O . SER A 1 112 ? -12.805 16.031 -0.033 1 93.81 112 SER A O 1
ATOM 844 N N . ILE A 1 113 ? -12.172 17.562 -1.686 1 95.12 113 ILE A N 1
ATOM 845 C CA . ILE A 1 113 ? -11.133 16.688 -2.188 1 95.12 113 ILE A CA 1
ATOM 846 C C . ILE A 1 113 ? -9.812 17.438 -2.291 1 95.12 113 ILE A C 1
ATOM 848 O O . ILE A 1 113 ? -9.797 18.656 -2.521 1 95.12 113 ILE A O 1
ATOM 852 N N . PHE A 1 114 ? -8.711 16.734 -2.113 1 96.75 114 PHE A N 1
ATOM 853 C CA . PHE A 1 114 ? -7.414 17.328 -2.439 1 96.75 114 PHE A CA 1
ATOM 854 C C . PHE A 1 114 ? -6.535 16.312 -3.166 1 96.75 114 PHE A C 1
ATOM 856 O O . PHE A 1 114 ? -6.664 15.109 -2.963 1 96.75 114 PHE A O 1
ATOM 863 N N . PHE A 1 115 ? -5.715 16.844 -4.016 1 97.81 115 PHE A N 1
ATOM 864 C CA . PHE A 1 115 ? -4.738 16.062 -4.77 1 97.81 115 PHE A CA 1
ATOM 865 C C . PHE A 1 115 ? -3.336 16.25 -4.199 1 97.81 115 PHE A C 1
ATOM 867 O O . PHE A 1 115 ? -2.92 17.375 -3.924 1 97.81 115 PHE A O 1
ATOM 874 N N . SER A 1 116 ? -2.654 15.18 -4.004 1 98.31 116 SER A N 1
ATOM 875 C CA . SER A 1 116 ? -1.329 15.242 -3.396 1 98.31 116 SER A CA 1
ATOM 876 C C . SER A 1 116 ? -0.362 14.273 -4.066 1 98.31 116 SER A C 1
ATOM 878 O O . SER A 1 116 ? -0.785 13.344 -4.754 1 98.31 116 SER A O 1
ATOM 880 N N . ARG A 1 117 ? 0.88 14.555 -3.912 1 98.56 117 ARG A N 1
ATOM 881 C CA . ARG A 1 117 ? 1.956 13.68 -4.363 1 98.56 117 ARG A CA 1
ATOM 882 C C . ARG A 1 117 ? 2.947 13.406 -3.236 1 98.56 117 ARG A C 1
ATOM 884 O O . ARG A 1 117 ? 2.986 14.141 -2.246 1 98.56 117 ARG A O 1
ATOM 891 N N . ALA A 1 118 ? 3.691 12.297 -3.385 1 98.44 118 ALA A N 1
ATOM 892 C CA . ALA A 1 118 ? 4.676 11.938 -2.371 1 98.44 118 ALA A CA 1
ATOM 893 C C . ALA A 1 118 ? 5.906 11.297 -3.006 1 98.44 118 ALA A C 1
ATOM 895 O O . ALA A 1 118 ? 5.84 10.789 -4.125 1 98.44 118 ALA A O 1
ATOM 896 N N . GLU A 1 119 ? 6.938 11.438 -2.297 1 98.5 119 GLU A N 1
ATOM 897 C CA . GLU A 1 119 ? 8.219 10.797 -2.596 1 98.5 119 GLU A CA 1
ATOM 898 C C . GLU A 1 119 ? 8.727 10.008 -1.397 1 98.5 119 GLU A C 1
ATOM 900 O O . GLU A 1 119 ? 8.602 10.453 -0.254 1 98.5 119 GLU A O 1
ATOM 905 N N . VAL A 1 120 ? 9.305 8.852 -1.701 1 97.31 120 VAL A N 1
ATOM 906 C CA . VAL A 1 120 ? 9.977 8.078 -0.659 1 97.31 120 VAL A CA 1
ATOM 907 C C . VAL A 1 120 ? 11.461 7.957 -0.979 1 97.31 120 VAL A C 1
ATOM 909 O O . VAL A 1 120 ? 11.836 7.492 -2.059 1 97.31 120 VAL A O 1
ATOM 912 N N . TRP A 1 121 ? 12.227 8.352 0.005 1 97.06 121 TRP A N 1
ATOM 913 C CA . TRP A 1 121 ? 13.68 8.367 -0.146 1 97.06 121 TRP A CA 1
ATOM 914 C C . TRP A 1 121 ? 14.336 7.414 0.844 1 97.06 121 TRP A C 1
ATOM 916 O O . TRP A 1 121 ? 13.898 7.305 1.992 1 97.06 121 TRP A O 1
ATOM 926 N N . LEU A 1 122 ? 15.391 6.777 0.384 1 94.38 122 LEU A N 1
ATOM 927 C CA . LEU A 1 122 ? 16.203 5.922 1.24 1 94.38 122 LEU A CA 1
ATOM 928 C C . LEU A 1 122 ? 17.5 6.629 1.641 1 94.38 122 LEU A C 1
ATOM 930 O O . LEU A 1 122 ? 18.281 7.023 0.78 1 94.38 122 LEU A O 1
ATOM 934 N N . ASP A 1 123 ? 17.688 6.727 2.906 1 94 123 ASP A N 1
ATOM 935 C CA . ASP A 1 123 ? 18.859 7.344 3.496 1 94 123 ASP A CA 1
ATOM 936 C C . ASP A 1 123 ? 19.094 8.742 2.928 1 94 123 ASP A C 1
ATOM 938 O O . ASP A 1 123 ? 20.234 9.164 2.744 1 94 123 ASP A O 1
ATOM 942 N N . GLY A 1 124 ? 18.016 9.406 2.541 1 91.94 124 GLY A N 1
ATOM 943 C CA . GLY A 1 124 ? 18.062 10.781 2.062 1 91.94 124 GLY A CA 1
ATOM 944 C C . GLY A 1 124 ? 18.766 10.914 0.72 1 91.94 124 GLY A C 1
ATOM 945 O O . GLY A 1 124 ? 18.953 12.031 0.229 1 91.94 124 GLY A O 1
ATOM 946 N N . GLU A 1 125 ? 19.078 9.812 0.06 1 92.44 125 GLU A N 1
ATOM 947 C CA . GLU A 1 125 ? 19.891 9.883 -1.155 1 92.44 125 GLU A CA 1
ATOM 948 C C . GLU A 1 125 ? 19.188 9.188 -2.322 1 92.44 125 GLU A C 1
ATOM 950 O O . GLU A 1 125 ? 19.188 9.703 -3.441 1 92.44 125 GLU A O 1
ATOM 955 N N . LEU A 1 126 ? 18.641 8.078 -2.059 1 94.31 126 LEU A N 1
ATOM 956 C CA . LEU A 1 126 ? 18.062 7.262 -3.125 1 94.31 126 LEU A CA 1
ATOM 957 C C . LEU A 1 126 ? 16.547 7.402 -3.164 1 94.31 126 LEU A C 1
ATOM 959 O O . LEU A 1 126 ? 15.867 7.066 -2.195 1 94.31 126 LEU A O 1
ATOM 963 N N . LEU A 1 127 ? 16.062 7.977 -4.316 1 96.94 127 LEU A N 1
ATOM 964 C CA . LEU A 1 127 ? 14.625 7.988 -4.535 1 96.94 127 LEU A CA 1
ATOM 965 C C . LEU A 1 127 ? 14.117 6.594 -4.879 1 96.94 127 LEU A C 1
ATOM 967 O O . LEU A 1 127 ? 14.453 6.043 -5.93 1 96.94 127 LEU A O 1
ATOM 971 N N . VAL A 1 128 ? 13.227 6.023 -4.031 1 95.31 128 VAL A N 1
ATOM 972 C CA . VAL A 1 128 ? 12.852 4.625 -4.203 1 95.31 128 VAL A CA 1
ATOM 973 C C . VAL A 1 128 ? 11.453 4.539 -4.812 1 95.31 128 VAL A C 1
ATOM 975 O O . VAL A 1 128 ? 11.125 3.561 -5.488 1 95.31 128 VAL A O 1
ATOM 978 N N . ALA A 1 129 ? 10.594 5.52 -4.551 1 97.06 129 ALA A N 1
ATOM 979 C CA . ALA A 1 129 ? 9.227 5.457 -5.055 1 97.06 129 ALA A CA 1
ATOM 980 C C . ALA A 1 129 ? 8.586 6.844 -5.082 1 97.06 129 ALA A C 1
ATOM 982 O O . ALA A 1 129 ? 8.984 7.73 -4.324 1 97.06 129 ALA A O 1
ATOM 983 N N . THR A 1 130 ? 7.652 6.992 -5.961 1 98.25 130 THR A N 1
ATOM 984 C CA . THR A 1 130 ? 6.801 8.172 -6.023 1 98.25 130 THR A CA 1
ATOM 985 C C . THR A 1 130 ? 5.328 7.773 -6.066 1 98.25 130 THR A C 1
ATOM 987 O O . THR A 1 130 ? 4.996 6.637 -6.402 1 98.25 130 THR A O 1
ATOM 990 N N . GLY A 1 131 ? 4.488 8.703 -5.672 1 98.19 131 GLY A N 1
ATOM 991 C CA . GLY A 1 131 ? 3.061 8.422 -5.703 1 98.19 131 GLY A CA 1
ATOM 992 C C . GLY A 1 131 ? 2.211 9.664 -5.867 1 98.19 131 GLY A C 1
ATOM 993 O O . GLY A 1 131 ? 2.676 10.781 -5.617 1 98.19 131 GLY A O 1
ATOM 994 N N . VAL A 1 132 ? 1.032 9.484 -6.383 1 98.25 132 VAL A N 1
ATOM 995 C CA . VAL A 1 132 ? 0.006 10.516 -6.496 1 98.25 132 VAL A CA 1
ATOM 996 C C . VAL A 1 132 ? -1.319 9.984 -5.953 1 98.25 132 VAL A C 1
ATOM 998 O O . VAL A 1 132 ? -1.68 8.828 -6.191 1 98.25 132 VAL A O 1
ATOM 1001 N N . ALA A 1 133 ? -1.979 10.859 -5.238 1 97.62 133 ALA A N 1
ATOM 1002 C CA . ALA A 1 133 ? -3.211 10.391 -4.605 1 97.62 133 ALA A CA 1
ATOM 1003 C C . ALA A 1 133 ? -4.324 11.422 -4.742 1 97.62 133 ALA A C 1
ATOM 1005 O O . ALA A 1 133 ? -4.059 12.625 -4.84 1 97.62 133 ALA A O 1
ATOM 1006 N N . THR A 1 134 ? -5.496 10.938 -4.828 1 97.5 134 THR A N 1
ATOM 1007 C CA . THR A 1 134 ? -6.715 11.703 -4.621 1 97.5 134 THR A CA 1
ATOM 1008 C C . THR A 1 134 ? -7.355 11.359 -3.279 1 97.5 134 THR A C 1
ATOM 1010 O O . THR A 1 134 ? -7.633 10.195 -3.002 1 97.5 134 THR A O 1
ATOM 1013 N N . MET A 1 135 ? -7.57 12.359 -2.535 1 94.62 135 MET A N 1
ATOM 1014 C CA . MET A 1 135 ? -8.07 12.148 -1.18 1 94.62 135 MET A CA 1
ATOM 1015 C C . MET A 1 135 ? -9.352 12.938 -0.942 1 94.62 135 MET A C 1
ATOM 1017 O O . MET A 1 135 ? -9.523 14.023 -1.486 1 94.62 135 MET A O 1
ATOM 1021 N N . LYS A 1 136 ? -10.18 12.328 -0.078 1 93.81 136 LYS A N 1
ATOM 1022 C CA . LYS A 1 136 ? -11.438 12.969 0.282 1 93.81 136 LYS A CA 1
ATOM 1023 C C . LYS A 1 136 ? -11.492 13.273 1.777 1 93.81 136 LYS A C 1
ATOM 1025 O O . LYS A 1 136 ? -11.297 12.375 2.604 1 93.81 136 LYS A O 1
ATOM 1030 N N . TYR A 1 137 ? -11.797 14.57 2.1 1 90.81 137 TYR A N 1
ATOM 1031 C CA . TYR A 1 137 ? -11.961 14.938 3.502 1 90.81 137 TYR A CA 1
ATOM 1032 C C . TYR A 1 137 ? -13.188 14.273 4.102 1 90.81 137 TYR A C 1
ATOM 1034 O O . TYR A 1 137 ? -14.234 14.18 3.445 1 90.81 137 TYR A O 1
ATOM 1042 N N . LEU A 1 138 ? -12.961 13.742 5.309 1 83 138 LEU A N 1
ATOM 1043 C CA . LEU A 1 138 ? -14.109 13.219 6.031 1 83 138 LEU A CA 1
ATOM 1044 C C . LEU A 1 138 ? -14.758 14.305 6.883 1 83 138 LEU A C 1
ATOM 1046 O O . LEU A 1 138 ? -14.062 15.094 7.52 1 83 138 LEU A O 1
ATOM 1050 N N . LYS A 1 139 ? -16 14.703 6.68 1 67.88 139 LYS A N 1
ATOM 1051 C CA . LYS A 1 139 ? -16.75 15.703 7.43 1 67.88 139 LYS A CA 1
ATOM 1052 C C . LYS A 1 139 ? -17.266 15.125 8.75 1 67.88 139 LYS A C 1
ATOM 1054 O O . LYS A 1 139 ? -17.531 13.93 8.852 1 67.88 139 LYS A O 1
ATOM 1059 N N . MET B 1 1 ? -12.312 -52.281 -12.016 1 25.12 1 MET B N 1
ATOM 1060 C CA . MET B 1 1 ? -11.922 -51.031 -12.688 1 25.12 1 MET B CA 1
ATOM 1061 C C . MET B 1 1 ? -11.812 -49.906 -11.688 1 25.12 1 MET B C 1
ATOM 1063 O O . MET B 1 1 ? -12.828 -49.406 -11.188 1 25.12 1 MET B O 1
ATOM 1067 N N . ASP B 1 2 ? -11.039 -49.781 -10.789 1 26.25 2 ASP B N 1
ATOM 1068 C CA . ASP B 1 2 ? -10.914 -49.125 -9.492 1 26.25 2 ASP B CA 1
ATOM 1069 C C . ASP B 1 2 ? -10.844 -47.625 -9.648 1 26.25 2 ASP B C 1
ATOM 1071 O O . ASP B 1 2 ? -10.016 -47.094 -10.398 1 26.25 2 ASP B O 1
ATOM 1075 N N . ALA B 1 3 ? -11.953 -46.938 -9.523 1 29.64 3 ALA B N 1
ATOM 1076 C CA . ALA B 1 3 ? -12.234 -45.5 -9.742 1 29.64 3 ALA B CA 1
ATOM 1077 C C . ALA B 1 3 ? -11.203 -44.625 -9.039 1 29.64 3 ALA B C 1
ATOM 1079 O O . ALA B 1 3 ? -10.906 -44.844 -7.859 1 29.64 3 ALA B O 1
ATOM 1080 N N . VAL B 1 4 ? -10.18 -44.188 -9.633 1 32.91 4 VAL B N 1
ATOM 1081 C CA . VAL B 1 4 ? -9.148 -43.312 -9.086 1 32.91 4 VAL B CA 1
ATOM 1082 C C . VAL B 1 4 ? -9.805 -42.219 -8.25 1 32.91 4 VAL B C 1
ATOM 1084 O O . VAL B 1 4 ? -10.734 -41.562 -8.703 1 32.91 4 VAL B O 1
ATOM 1087 N N . LYS B 1 5 ? -9.961 -42.219 -7.004 1 35.34 5 LYS B N 1
ATOM 1088 C CA . LYS B 1 5 ? -10.578 -41.312 -6.047 1 35.34 5 LYS B CA 1
ATOM 1089 C C . LYS B 1 5 ? -10.219 -39.844 -6.363 1 35.34 5 LYS B C 1
ATOM 1091 O O . LYS B 1 5 ? -9.047 -39.531 -6.574 1 35.34 5 LYS B O 1
ATOM 1096 N N . PRO B 1 6 ? -10.914 -38.938 -6.957 1 33.53 6 PRO B N 1
ATOM 1097 C CA . PRO B 1 6 ? -10.562 -37.562 -7.406 1 33.53 6 PRO B CA 1
ATOM 1098 C C . PRO B 1 6 ? -9.695 -36.812 -6.398 1 33.53 6 PRO B C 1
ATOM 1100 O O . PRO B 1 6 ? -9.805 -37.062 -5.191 1 33.53 6 PRO B O 1
ATOM 1103 N N . GLN B 1 7 ? -8.453 -36.719 -6.461 1 33.69 7 GLN B N 1
ATOM 1104 C CA . GLN B 1 7 ? -7.465 -36.219 -5.523 1 33.69 7 GLN B CA 1
ATOM 1105 C C . GLN B 1 7 ? -8.031 -35.031 -4.723 1 33.69 7 GLN B C 1
ATOM 1107 O O . GLN B 1 7 ? -8.625 -34.125 -5.293 1 33.69 7 GLN B O 1
ATOM 1112 N N . GLY B 1 8 ? -8.547 -35 -3.604 1 32.97 8 GLY B N 1
ATOM 1113 C CA . GLY B 1 8 ? -9.227 -34.125 -2.645 1 32.97 8 GLY B CA 1
ATOM 1114 C C . GLY B 1 8 ? -8.781 -32.688 -2.715 1 32.97 8 GLY B C 1
ATOM 1115 O O . GLY B 1 8 ? -7.699 -32.406 -3.225 1 32.97 8 GLY B O 1
ATOM 1116 N N . GLU B 1 9 ? -9.578 -31.5 -2.824 1 36.16 9 GLU B N 1
ATOM 1117 C CA . GLU B 1 9 ? -9.5 -30.047 -2.924 1 36.16 9 GLU B CA 1
ATOM 1118 C C . GLU B 1 9 ? -8.383 -29.5 -2.041 1 36.16 9 GLU B C 1
ATOM 1120 O O . GLU B 1 9 ? -8.531 -29.422 -0.818 1 36.16 9 GLU B O 1
ATOM 1125 N N . GLY B 1 10 ? -7.258 -29.891 -1.744 1 32.94 10 GLY B N 1
ATOM 1126 C CA . GLY B 1 10 ? -6.133 -29.891 -0.823 1 32.94 10 GLY B CA 1
ATOM 1127 C C . GLY B 1 10 ? -5.738 -28.5 -0.354 1 32.94 10 GLY B C 1
ATOM 1128 O O . GLY B 1 10 ? -5.9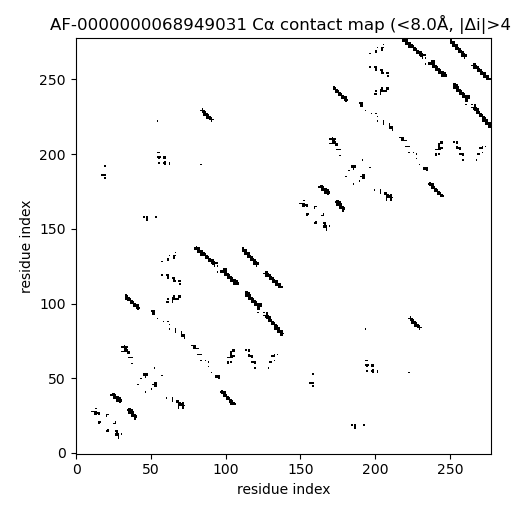45 -27.516 -1.067 1 32.94 10 GLY B O 1
ATOM 1129 N N . ASP B 1 11 ? -5.855 -28.109 0.959 1 36.91 11 ASP B N 1
ATOM 1130 C CA . ASP B 1 11 ? -5.379 -27.047 1.829 1 36.91 11 ASP B CA 1
ATOM 1131 C C . ASP B 1 11 ? -4.012 -26.531 1.375 1 36.91 11 ASP B C 1
ATOM 1133 O O . ASP B 1 11 ? -2.982 -26.922 1.931 1 36.91 11 ASP B O 1
ATOM 1137 N N . ASP B 1 12 ? -3.461 -26.75 0.297 1 39.72 12 ASP B N 1
ATOM 1138 C CA . ASP B 1 12 ? -2.092 -26.406 -0.079 1 39.72 12 ASP B CA 1
ATOM 1139 C C . ASP B 1 12 ? -1.775 -24.953 0.263 1 39.72 12 ASP B C 1
ATOM 1141 O O . ASP B 1 12 ? -2.352 -24.031 -0.322 1 39.72 12 ASP B O 1
ATOM 1145 N N . GLU B 1 13 ? -1.771 -24.656 1.573 1 46.62 13 GLU B N 1
ATOM 1146 C CA . GLU B 1 13 ? -1.174 -23.453 2.148 1 46.62 13 GLU B CA 1
ATOM 1147 C C . GLU B 1 13 ? 0.044 -23.016 1.346 1 46.62 13 GLU B C 1
ATOM 1149 O O . GLU B 1 13 ? 1.065 -23.703 1.32 1 46.62 13 GLU B O 1
ATOM 1154 N N . PHE B 1 14 ? -0.211 -22.672 0.179 1 49.59 14 PHE B N 1
ATOM 1155 C CA . PHE B 1 14 ? 0.929 -22.156 -0.573 1 49.59 14 PHE B CA 1
ATOM 1156 C C . PHE B 1 14 ? 1.758 -21.203 0.282 1 49.59 14 PHE B C 1
ATOM 1158 O O . PHE B 1 14 ? 1.211 -20.438 1.088 1 49.59 14 PHE B O 1
ATOM 1165 N N . CYS B 1 15 ? 2.879 -21.703 0.748 1 49 15 CYS B N 1
ATOM 1166 C CA . CYS B 1 15 ? 3.83 -20.906 1.519 1 49 15 CYS B CA 1
ATOM 1167 C C . CYS B 1 15 ? 4.09 -19.562 0.85 1 49 15 CYS B C 1
ATOM 1169 O O . CYS B 1 15 ? 4.449 -19.516 -0.328 1 49 15 CYS B O 1
ATOM 1171 N N . LEU B 1 16 ? 3.367 -18.438 1.016 1 57.28 16 LEU B N 1
ATOM 1172 C CA . LEU B 1 16 ? 3.586 -17.062 0.599 1 57.28 16 LEU B CA 1
ATOM 1173 C C . LEU B 1 16 ? 5.07 -16.719 0.641 1 57.28 16 LEU B C 1
ATOM 1175 O O . LEU B 1 16 ? 5.543 -15.898 -0.155 1 57.28 16 LEU B O 1
ATOM 1179 N N . ASP B 1 17 ? 5.852 -17.703 1.034 1 56.88 17 ASP B N 1
ATOM 1180 C CA . ASP B 1 17 ? 7.258 -17.391 1.282 1 56.88 17 ASP B CA 1
ATOM 1181 C C . ASP B 1 17 ? 7.48 -15.891 1.387 1 56.88 17 ASP B C 1
ATOM 1183 O O . ASP B 1 17 ? 8.352 -15.336 0.71 1 56.88 17 ASP B O 1
ATOM 1187 N N . ASN B 1 18 ? 6.543 -15.188 1.873 1 66.88 18 ASN B N 1
ATOM 1188 C CA . ASN B 1 18 ? 6.602 -13.75 2.148 1 66.88 18 ASN B CA 1
ATOM 1189 C C . ASN B 1 18 ? 6.293 -13.453 3.611 1 66.88 18 ASN B C 1
ATOM 1191 O O . ASN B 1 18 ? 5.125 -13.359 3.998 1 66.88 18 ASN B O 1
ATOM 1195 N N . PRO B 1 19 ? 7.34 -13.383 4.352 1 64.12 19 PRO B N 1
ATOM 1196 C CA . PRO B 1 19 ? 7.168 -13.219 5.797 1 64.12 19 PRO B CA 1
ATOM 1197 C C . PRO B 1 19 ? 6.312 -12 6.152 1 64.12 19 PRO B C 1
ATOM 1199 O O . PRO B 1 19 ? 5.559 -12.039 7.125 1 64.12 19 PRO B O 1
ATOM 1202 N N . ALA B 1 20 ? 6.414 -11.016 5.406 1 67.06 20 ALA B N 1
ATOM 1203 C CA . ALA B 1 20 ? 5.637 -9.812 5.691 1 67.06 20 ALA B CA 1
ATOM 1204 C C . ALA B 1 20 ? 4.141 -10.086 5.574 1 67.06 20 ALA B C 1
ATOM 1206 O O . ALA B 1 20 ? 3.361 -9.703 6.449 1 67.06 20 ALA B O 1
ATOM 1207 N N . LEU B 1 21 ? 3.715 -10.797 4.582 1 75.56 21 LEU B N 1
ATOM 1208 C CA . LEU B 1 21 ? 2.309 -11.125 4.379 1 75.56 21 LEU B CA 1
ATOM 1209 C C . LEU B 1 21 ? 1.839 -12.164 5.395 1 75.56 21 LEU B C 1
ATOM 1211 O O . LEU B 1 21 ? 0.721 -12.078 5.906 1 75.56 21 LEU B O 1
ATOM 1215 N N . GLU B 1 22 ? 2.801 -12.984 5.691 1 73.06 22 GLU B N 1
ATOM 1216 C CA . GLU B 1 22 ? 2.479 -14.016 6.672 1 73.06 22 GLU B CA 1
ATOM 1217 C C . GLU B 1 22 ? 2.307 -13.422 8.062 1 73.06 22 GLU B C 1
ATOM 1219 O O . GLU B 1 22 ? 1.446 -13.859 8.836 1 73.06 22 GLU B O 1
ATOM 1224 N N . SER B 1 23 ? 3.074 -12.5 8.266 1 73.06 23 SER B N 1
ATOM 1225 C CA . SER B 1 23 ? 3.055 -11.883 9.586 1 73.06 23 SER B CA 1
ATOM 1226 C C . SER B 1 23 ? 1.73 -11.172 9.844 1 73.06 23 SER B C 1
ATOM 1228 O O . SER B 1 23 ? 1.271 -11.102 10.992 1 73.06 23 SER B O 1
ATOM 1230 N N . ILE B 1 24 ? 1.133 -10.766 8.844 1 75.19 24 ILE B N 1
ATOM 1231 C CA . ILE B 1 24 ? -0.123 -10.047 9.047 1 75.19 24 ILE B CA 1
ATOM 1232 C C . ILE B 1 24 ? -1.297 -11.008 8.883 1 75.19 24 ILE B C 1
ATOM 1234 O O . ILE B 1 24 ? -2.455 -10.617 9.039 1 75.19 24 ILE B O 1
ATOM 123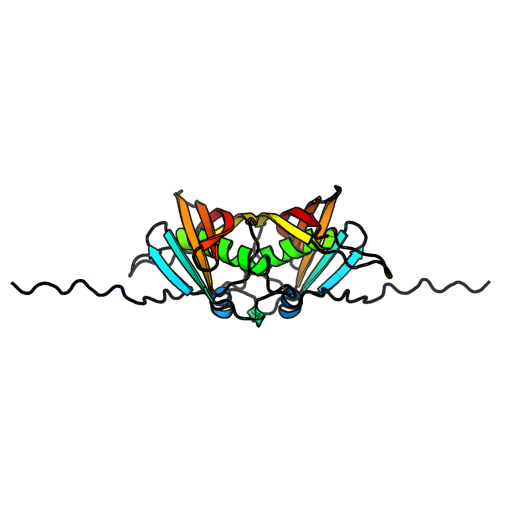8 N N . GLY B 1 25 ? -1.049 -12.273 8.555 1 82.62 25 GLY B N 1
ATOM 1239 C CA . GLY B 1 25 ? -2.074 -13.305 8.562 1 82.62 25 GLY B CA 1
ATOM 1240 C C . GLY B 1 25 ? -2.654 -13.586 7.188 1 82.62 25 GLY B C 1
ATOM 1241 O O . GLY B 1 25 ? -3.736 -14.164 7.07 1 82.62 25 GLY B O 1
ATOM 1242 N N . VAL B 1 26 ? -1.985 -13.234 6.195 1 87.81 26 VAL B N 1
ATOM 1243 C CA . VAL B 1 26 ? -2.457 -13.461 4.836 1 87.81 26 VAL B CA 1
ATOM 1244 C C . VAL B 1 26 ? -2.209 -14.914 4.441 1 87.81 26 VAL B C 1
ATOM 1246 O O . VAL B 1 26 ? -1.155 -15.477 4.746 1 87.81 26 VAL B O 1
ATOM 1249 N N . ARG B 1 27 ? -3.248 -15.484 3.793 1 90.38 27 ARG B N 1
ATOM 1250 C CA . ARG B 1 27 ? -3.107 -16.844 3.285 1 90.38 27 ARG B CA 1
ATOM 1251 C C . ARG B 1 27 ? -3.566 -16.938 1.833 1 90.38 27 ARG B C 1
ATOM 1253 O O . ARG B 1 27 ? -4.539 -16.281 1.44 1 90.38 27 ARG B O 1
ATOM 1260 N N . ILE B 1 28 ? -2.889 -17.828 1.056 1 92.69 28 ILE B N 1
ATOM 1261 C CA . ILE B 1 28 ? -3.326 -18.109 -0.306 1 92.69 28 ILE B CA 1
ATOM 1262 C C . ILE B 1 28 ? -4.348 -19.25 -0.29 1 92.69 28 ILE B C 1
ATOM 1264 O O . ILE B 1 28 ? -4.062 -20.344 0.202 1 92.69 28 ILE B O 1
ATOM 1268 N N . THR B 1 29 ? -5.488 -19.031 -0.783 1 93.56 29 THR B N 1
ATOM 1269 C CA . THR B 1 29 ? -6.543 -20.047 -0.761 1 93.56 29 THR B CA 1
ATOM 1270 C C . THR B 1 29 ? -6.691 -20.703 -2.131 1 93.56 29 THR B C 1
ATOM 1272 O O . THR B 1 29 ? -7.172 -21.828 -2.234 1 93.56 29 THR B O 1
ATOM 1275 N N . ARG B 1 30 ? -6.387 -20 -3.148 1 94.5 30 ARG B N 1
ATOM 1276 C CA . ARG B 1 30 ? -6.383 -20.5 -4.52 1 94.5 30 ARG B CA 1
ATOM 1277 C C . ARG B 1 30 ? -5.219 -19.906 -5.309 1 94.5 30 ARG B C 1
ATOM 1279 O O . ARG B 1 30 ? -4.957 -18.703 -5.234 1 94.5 30 ARG B O 1
ATOM 1286 N N . TRP B 1 31 ? -4.543 -20.766 -6.047 1 93.12 31 TRP B N 1
ATOM 1287 C CA . TRP B 1 31 ? -3.418 -20.312 -6.859 1 93.12 31 TRP B CA 1
ATOM 1288 C C . TRP B 1 31 ? -3.27 -21.188 -8.109 1 93.12 31 TRP B C 1
ATOM 1290 O O . TRP B 1 31 ? -3.096 -22.391 -8.016 1 93.12 31 TRP B O 1
ATOM 1300 N N . ARG B 1 32 ? -3.416 -20.625 -9.164 1 92.56 32 ARG B N 1
ATOM 1301 C CA . ARG B 1 32 ? -3.215 -21.281 -10.453 1 92.56 32 ARG B CA 1
ATOM 1302 C C . ARG B 1 32 ? -2.58 -20.312 -11.461 1 92.56 32 ARG B C 1
ATOM 1304 O O . ARG B 1 32 ? -2.285 -19.172 -11.133 1 92.56 32 ARG B O 1
ATOM 1311 N N . ASP B 1 33 ? -2.334 -20.812 -12.625 1 92.81 33 ASP B N 1
ATOM 1312 C CA . ASP B 1 33 ? -1.738 -19.953 -13.648 1 92.81 33 ASP B CA 1
ATOM 1313 C C . ASP B 1 33 ? -2.572 -18.703 -13.867 1 92.81 33 ASP B C 1
ATOM 1315 O O . ASP B 1 33 ? -3.777 -18.781 -14.109 1 92.81 33 ASP B O 1
ATOM 1319 N N . ASP B 1 34 ? -1.958 -17.547 -13.703 1 95.94 34 ASP B N 1
ATOM 1320 C CA . ASP B 1 34 ? -2.49 -16.219 -14.008 1 95.94 34 ASP B CA 1
ATOM 1321 C C . ASP B 1 34 ? -3.621 -15.852 -13.047 1 95.94 34 ASP B C 1
ATOM 1323 O O . ASP B 1 34 ? -4.473 -15.016 -13.367 1 95.94 34 ASP B O 1
ATOM 1327 N N . TYR B 1 35 ? -3.639 -16.578 -11.898 1 96.81 35 TYR B N 1
ATOM 1328 C CA . TYR B 1 35 ? -4.727 -16.312 -10.969 1 96.81 35 TYR B CA 1
ATOM 1329 C C . TYR B 1 35 ? -4.312 -16.656 -9.539 1 96.81 35 TYR B C 1
ATOM 1331 O O . TYR B 1 35 ? -3.654 -17.656 -9.297 1 96.81 35 TYR B O 1
ATOM 1339 N N . VAL B 1 36 ? -4.797 -15.781 -8.57 1 96.44 36 VAL B N 1
ATOM 1340 C CA . VAL B 1 36 ? -4.555 -16.078 -7.16 1 96.44 36 VAL B CA 1
ATOM 1341 C C . VAL B 1 36 ? -5.699 -15.523 -6.316 1 96.44 36 VAL B C 1
ATOM 1343 O O . VAL B 1 36 ? -6.324 -14.523 -6.684 1 96.44 36 VAL B O 1
ATOM 1346 N N . GLU B 1 37 ? -6.004 -16.188 -5.227 1 97.12 37 GLU B N 1
ATOM 1347 C CA . GLU B 1 37 ? -6.891 -15.68 -4.184 1 97.12 37 GLU B CA 1
ATOM 1348 C C . GLU B 1 37 ? -6.199 -15.688 -2.824 1 97.12 37 GLU B C 1
ATOM 1350 O O . GLU B 1 37 ? -5.652 -16.703 -2.402 1 97.12 37 GLU B O 1
ATOM 1355 N N . LEU B 1 38 ? -6.234 -14.539 -2.199 1 95.5 38 LEU B N 1
ATOM 1356 C CA . LEU B 1 38 ? -5.68 -14.367 -0.861 1 95.5 38 LEU B CA 1
ATOM 1357 C C . LEU B 1 38 ? -6.773 -14.023 0.141 1 95.5 38 LEU B C 1
ATOM 1359 O O . LEU B 1 38 ? -7.723 -13.312 -0.191 1 95.5 38 LEU B O 1
ATOM 1363 N N . GLU B 1 39 ? -6.551 -14.492 1.344 1 95 39 GLU B N 1
ATOM 1364 C CA . GLU B 1 39 ? -7.477 -14.156 2.418 1 95 39 GLU B CA 1
ATOM 1365 C C . GLU B 1 39 ? -6.742 -13.57 3.623 1 95 39 GLU B C 1
ATOM 1367 O O . GLU B 1 39 ? -5.641 -14.016 3.953 1 95 39 GLU B O 1
ATOM 1372 N N . LEU B 1 40 ? -7.391 -12.594 4.195 1 92.12 40 LEU B N 1
ATOM 1373 C CA . LEU B 1 40 ? -6.895 -11.977 5.422 1 92.12 40 LEU B CA 1
ATOM 1374 C C . LEU B 1 40 ? -8.008 -11.828 6.445 1 92.12 40 LEU B C 1
ATOM 1376 O O . LEU B 1 40 ? -8.883 -10.969 6.305 1 92.12 40 LEU B O 1
ATOM 1380 N N . PRO B 1 41 ? -7.957 -12.672 7.453 1 91.12 41 PRO B N 1
ATOM 1381 C CA . PRO B 1 41 ? -8.906 -12.453 8.547 1 91.12 41 PRO B CA 1
ATOM 1382 C C . PRO B 1 41 ? -8.664 -11.141 9.289 1 91.12 41 PRO B C 1
ATOM 1384 O O . PRO B 1 41 ? -7.516 -10.789 9.57 1 91.12 41 PRO B O 1
ATOM 1387 N N . LEU B 1 42 ? -9.75 -10.422 9.438 1 85 42 LEU B N 1
ATOM 1388 C CA . LEU B 1 42 ? -9.625 -9.125 10.094 1 85 42 LEU B CA 1
ATOM 1389 C C . LEU B 1 42 ? -9.781 -9.266 11.602 1 85 42 LEU B C 1
ATOM 1391 O O . LEU B 1 42 ? -10.789 -9.797 12.078 1 85 42 LEU B O 1
ATOM 1395 N N . ALA B 1 43 ? -8.625 -8.938 12.25 1 74.44 43 ALA B N 1
ATOM 1396 C CA . ALA B 1 43 ? -8.664 -8.867 13.703 1 74.44 43 ALA B CA 1
ATOM 1397 C C . ALA B 1 43 ? -8.977 -7.445 14.172 1 74.44 43 ALA B C 1
ATOM 1399 O O . ALA B 1 43 ? -8.727 -6.477 13.453 1 74.44 43 ALA B O 1
ATOM 1400 N N . PRO B 1 44 ? -9.609 -7.316 15.32 1 66.69 44 PRO B N 1
ATOM 1401 C CA . PRO B 1 44 ? -9.945 -5.988 15.844 1 66.69 44 PRO B CA 1
ATOM 1402 C C . PRO B 1 44 ? -8.75 -5.039 15.859 1 66.69 44 PRO B C 1
ATOM 1404 O O . PRO B 1 44 ? -8.922 -3.826 15.703 1 66.69 44 PRO B O 1
ATOM 1407 N N . ASN B 1 45 ? -7.555 -5.621 15.984 1 62.03 45 ASN B N 1
ATOM 1408 C CA . ASN B 1 45 ? -6.355 -4.797 16.078 1 62.03 45 ASN B CA 1
ATOM 1409 C C . ASN B 1 45 ? -5.949 -4.238 14.719 1 62.03 45 ASN B C 1
ATOM 1411 O O . ASN B 1 45 ? -5.098 -3.35 14.641 1 62.03 45 ASN B O 1
ATOM 1415 N N . MET B 1 46 ? -6.562 -4.707 13.648 1 63.94 46 MET B N 1
ATOM 1416 C CA . MET B 1 46 ? -6.223 -4.266 12.305 1 63.94 46 MET B CA 1
ATOM 1417 C C . MET B 1 46 ? -7.145 -3.135 11.852 1 63.94 46 MET B C 1
ATOM 1419 O O . MET B 1 46 ? -6.996 -2.607 10.75 1 63.94 46 MET B O 1
ATOM 1423 N N . LEU B 1 47 ? -7.957 -2.803 12.664 1 62.41 47 LEU B N 1
ATOM 1424 C CA . LEU B 1 47 ? -8.945 -1.789 12.312 1 62.41 47 LEU B CA 1
ATOM 1425 C C . LEU B 1 47 ? -8.594 -0.448 12.953 1 62.41 47 LEU B C 1
ATOM 1427 O O . LEU B 1 47 ? -7.934 -0.403 13.992 1 62.41 47 LEU B O 1
ATOM 1431 N N . ASN B 1 48 ? -8.859 0.592 12.188 1 58.62 48 ASN B N 1
ATOM 1432 C CA . ASN B 1 48 ? -8.664 1.922 12.758 1 58.62 48 ASN B CA 1
ATOM 1433 C C . ASN B 1 4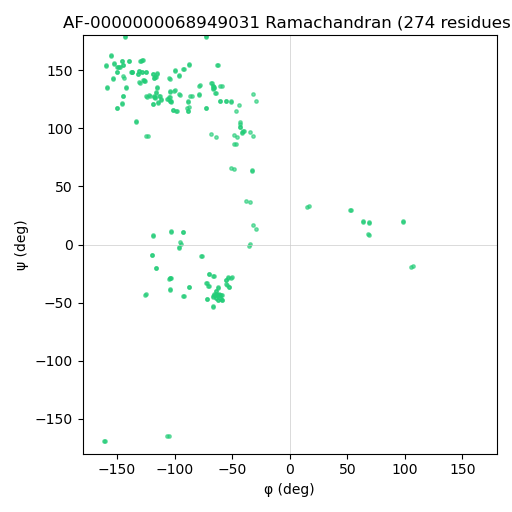8 ? -9.742 2.256 13.781 1 58.62 48 ASN B C 1
ATOM 1435 O O . ASN B 1 48 ? -10.523 1.388 14.172 1 58.62 48 ASN B O 1
ATOM 1439 N N . ARG B 1 49 ? -9.562 3.428 14.305 1 54.53 49 ARG B N 1
ATOM 1440 C CA . ARG B 1 49 ? -10.492 3.867 15.344 1 54.53 49 ARG B CA 1
ATOM 1441 C C . ARG B 1 49 ? -11.938 3.766 14.867 1 54.53 49 ARG B C 1
ATOM 1443 O O . ARG B 1 49 ? -12.844 3.545 15.664 1 54.53 49 ARG B O 1
ATOM 1450 N N . SER B 1 50 ? -12.078 3.898 13.578 1 55.59 50 SER B N 1
ATOM 1451 C CA . SER B 1 50 ? -13.422 3.85 13.016 1 55.59 50 SER B CA 1
ATOM 1452 C C . SER B 1 50 ? -13.789 2.434 12.586 1 55.59 50 SER B C 1
ATOM 1454 O O . SER B 1 50 ? -14.773 2.23 11.867 1 55.59 50 SER B O 1
ATOM 1456 N N . ARG B 1 51 ? -12.914 1.503 13.016 1 58.25 51 ARG B N 1
ATOM 1457 C CA . ARG B 1 51 ? -13.117 0.08 12.758 1 58.25 51 ARG B CA 1
ATOM 1458 C C . ARG B 1 51 ? -13.086 -0.217 11.266 1 58.25 51 ARG B C 1
ATOM 1460 O O . ARG B 1 51 ? -13.812 -1.087 10.781 1 58.25 51 ARG B O 1
ATOM 1467 N N . VAL B 1 52 ? -12.508 0.683 10.539 1 63.94 52 VAL B N 1
ATOM 1468 C CA . VAL B 1 52 ? -12.367 0.474 9.102 1 63.94 52 VAL B CA 1
ATOM 1469 C C . VAL B 1 52 ? -10.953 -0.01 8.789 1 63.94 52 VAL B C 1
ATOM 1471 O O . VAL B 1 52 ? -10.023 0.226 9.57 1 63.94 52 VAL B O 1
ATOM 1474 N N . VAL B 1 53 ? -10.914 -0.813 7.715 1 68.31 53 VAL B N 1
ATOM 1475 C CA . VAL B 1 53 ? -9.625 -1.356 7.312 1 68.31 53 VAL B CA 1
ATOM 1476 C C . VAL B 1 53 ? -8.711 -0.224 6.852 1 68.31 53 VAL B C 1
ATOM 1478 O O . VAL B 1 53 ? -9.141 0.671 6.121 1 68.31 53 VAL B O 1
ATOM 1481 N N . HIS B 1 54 ? -7.523 -0.28 7.297 1 73.25 54 HIS B N 1
ATOM 1482 C CA . HIS B 1 54 ? -6.539 0.728 6.926 1 73.25 54 HIS B CA 1
ATOM 1483 C C . HIS B 1 54 ? -6.199 0.642 5.441 1 73.25 54 HIS B C 1
ATOM 1485 O O . HIS B 1 54 ? -6.07 -0.455 4.891 1 73.25 54 HIS B O 1
ATOM 1491 N N . GLY B 1 55 ? -6.121 1.768 4.805 1 77.56 55 GLY B N 1
ATOM 1492 C CA . GLY B 1 55 ? -5.754 1.837 3.398 1 77.56 55 GLY B CA 1
ATOM 1493 C C . GLY B 1 55 ? -4.461 1.104 3.084 1 77.56 55 GLY B C 1
ATOM 1494 O O . GLY B 1 55 ? -4.34 0.477 2.029 1 77.56 55 GLY B O 1
ATOM 1495 N N . GLY B 1 56 ? -3.521 1.177 4.012 1 79.19 56 GLY B N 1
ATOM 1496 C CA . GLY B 1 56 ? -2.258 0.484 3.818 1 79.19 56 GLY B CA 1
ATOM 1497 C C . GLY B 1 56 ? -2.412 -1.021 3.709 1 79.19 56 GLY B C 1
ATOM 1498 O O . GLY B 1 56 ? -1.713 -1.668 2.928 1 79.19 56 GLY B O 1
ATOM 1499 N N . THR B 1 57 ? -3.334 -1.552 4.484 1 82.69 57 THR B N 1
ATOM 1500 C CA . THR B 1 57 ? -3.605 -2.984 4.438 1 82.69 57 THR B CA 1
ATOM 1501 C C . THR B 1 57 ? -4.211 -3.375 3.09 1 82.69 57 THR B C 1
ATOM 1503 O O . THR B 1 57 ? -3.811 -4.371 2.488 1 82.69 57 THR B O 1
ATOM 1506 N N . ILE B 1 58 ? -5.129 -2.6 2.678 1 89.88 58 ILE B N 1
ATOM 1507 C CA . ILE B 1 58 ? -5.781 -2.846 1.396 1 89.88 58 ILE B CA 1
ATOM 1508 C C . ILE B 1 58 ? -4.75 -2.768 0.27 1 89.88 58 ILE B C 1
ATOM 1510 O O . ILE B 1 58 ? -4.73 -3.617 -0.622 1 89.88 58 ILE B O 1
ATOM 1514 N N . CYS B 1 59 ? -3.869 -1.81 0.278 1 89.56 59 CYS B N 1
ATOM 1515 C CA . CYS B 1 59 ? -2.816 -1.662 -0.722 1 89.56 59 CYS B CA 1
ATOM 1516 C C . CYS B 1 59 ? -1.894 -2.875 -0.725 1 89.56 59 CYS B C 1
ATOM 1518 O O . CYS B 1 59 ? -1.498 -3.355 -1.787 1 89.56 59 CYS B O 1
ATOM 1520 N N . THR B 1 60 ? -1.557 -3.299 0.425 1 87.06 60 THR B N 1
ATOM 1521 C CA . THR B 1 60 ? -0.707 -4.477 0.558 1 87.06 60 THR B CA 1
ATOM 1522 C C . THR B 1 60 ? -1.362 -5.691 -0.092 1 87.06 60 THR B C 1
ATOM 1524 O O . THR B 1 60 ? -0.699 -6.465 -0.788 1 87.06 60 THR B O 1
ATOM 1527 N N . LEU B 1 61 ? -2.643 -5.836 0.16 1 91.69 61 LEU B N 1
ATOM 1528 C CA . LEU B 1 61 ? -3.367 -6.961 -0.42 1 91.69 61 LEU B CA 1
ATOM 1529 C C . LEU B 1 61 ? -3.426 -6.844 -1.939 1 91.69 61 LEU B C 1
ATOM 1531 O O . LEU B 1 61 ? -3.264 -7.84 -2.648 1 91.69 61 LEU B O 1
ATOM 1535 N N . LEU B 1 62 ? -3.695 -5.637 -2.393 1 94.62 62 LEU B N 1
ATOM 1536 C CA . LEU B 1 62 ? -3.709 -5.414 -3.834 1 94.62 62 LEU B CA 1
ATOM 1537 C C . LEU B 1 62 ? -2.352 -5.738 -4.449 1 94.62 62 LEU B C 1
ATOM 1539 O O . LEU B 1 62 ? -2.279 -6.418 -5.477 1 94.62 62 LEU B O 1
ATOM 1543 N N . ASP B 1 63 ? -1.297 -5.27 -3.855 1 91.56 63 ASP B N 1
ATOM 1544 C CA . ASP B 1 63 ? 0.063 -5.535 -4.312 1 91.56 63 ASP B CA 1
ATOM 1545 C C . ASP B 1 63 ? 0.349 -7.035 -4.336 1 91.56 63 ASP B C 1
ATOM 1547 O O . ASP B 1 63 ? 0.856 -7.562 -5.328 1 91.56 63 ASP B O 1
ATOM 1551 N N . ALA B 1 64 ? 0.021 -7.688 -3.291 1 91.75 64 ALA B N 1
ATOM 1552 C CA . ALA B 1 64 ? 0.26 -9.125 -3.182 1 91.75 64 ALA B CA 1
ATOM 1553 C C . ALA B 1 64 ? -0.522 -9.891 -4.242 1 91.75 64 ALA B C 1
ATOM 1555 O O . ALA B 1 64 ? 0.027 -10.766 -4.918 1 91.75 64 ALA B O 1
ATOM 1556 N N . ALA B 1 65 ? -1.786 -9.555 -4.359 1 95.31 65 ALA B N 1
ATOM 1557 C CA . ALA B 1 65 ? -2.643 -10.273 -5.297 1 95.31 65 ALA B CA 1
ATOM 1558 C C . ALA B 1 65 ? -2.174 -10.07 -6.734 1 95.31 65 ALA B C 1
ATOM 1560 O O . ALA B 1 65 ? -2.105 -11.023 -7.512 1 95.31 65 ALA B O 1
ATOM 1561 N N . THR B 1 66 ? -1.874 -8.852 -7.09 1 95.56 66 THR B N 1
ATOM 1562 C CA . THR B 1 66 ? -1.392 -8.586 -8.438 1 95.56 66 THR B CA 1
ATOM 1563 C C . THR B 1 66 ? -0.052 -9.281 -8.68 1 95.56 66 THR B C 1
ATOM 1565 O O . THR B 1 66 ? 0.195 -9.805 -9.766 1 95.56 66 THR B O 1
ATOM 1568 N N . GLY B 1 67 ? 0.792 -9.289 -7.766 1 93.19 67 GLY B N 1
ATOM 1569 C CA . GLY B 1 67 ? 2.086 -9.938 -7.887 1 93.19 67 GLY B CA 1
ATOM 1570 C C . GLY B 1 67 ? 1.986 -11.453 -7.996 1 93.19 67 GLY B C 1
ATOM 1571 O O . GLY B 1 67 ? 2.424 -12.039 -8.984 1 93.19 67 GLY B O 1
ATOM 1572 N N . TYR B 1 68 ? 1.312 -12.07 -7.074 1 92.75 68 TYR B N 1
ATOM 1573 C CA . TYR B 1 68 ? 1.266 -13.523 -6.992 1 92.75 68 TYR B CA 1
ATOM 1574 C C . TYR B 1 68 ? 0.463 -14.109 -8.1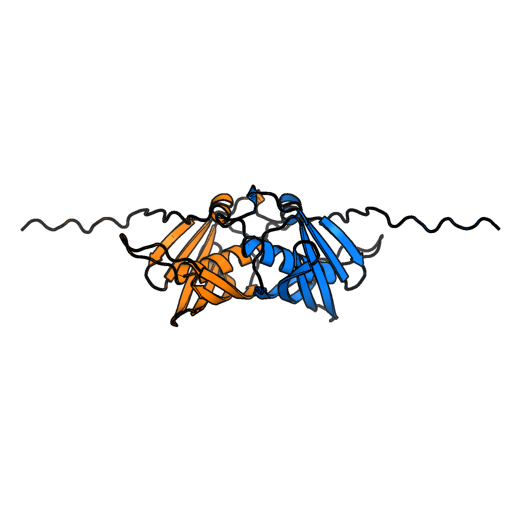48 1 92.75 68 TYR B C 1
ATOM 1576 O O . TYR B 1 68 ? 0.616 -15.289 -8.484 1 92.75 68 TYR B O 1
ATOM 1584 N N . SER B 1 69 ? -0.435 -13.336 -8.688 1 95.56 69 SER B N 1
ATOM 1585 C CA . SER B 1 69 ? -1.19 -13.82 -9.836 1 95.56 69 SER B CA 1
ATOM 1586 C C . SER B 1 69 ? -0.26 -14.266 -10.961 1 95.56 69 SER B C 1
ATOM 1588 O O . SER B 1 69 ? -0.605 -15.156 -11.742 1 95.56 69 SER B O 1
ATOM 1590 N N . GLY B 1 70 ? 0.871 -13.656 -11.055 1 93.88 70 GLY B N 1
ATOM 1591 C CA . GLY B 1 70 ? 1.799 -13.977 -12.125 1 93.88 70 GLY B CA 1
ATOM 1592 C C . GLY B 1 70 ? 2.959 -14.844 -11.68 1 93.88 70 GLY B C 1
ATOM 1593 O O . GLY B 1 70 ? 3.916 -15.047 -12.43 1 93.88 70 GLY B O 1
ATOM 1594 N N . LEU B 1 71 ? 2.918 -15.414 -10.5 1 90.19 71 LEU B N 1
ATOM 1595 C CA . LEU B 1 71 ? 4.098 -16.078 -9.945 1 90.19 71 LEU B CA 1
ATOM 1596 C C . LEU B 1 71 ? 3.832 -17.562 -9.711 1 90.19 71 LEU B C 1
ATOM 1598 O O . LEU B 1 71 ? 4.668 -18.266 -9.141 1 90.19 71 LEU B O 1
ATOM 1602 N N . TYR B 1 72 ? 2.748 -17.969 -10.164 1 87.88 72 TYR B N 1
ATOM 1603 C CA . TYR B 1 72 ? 2.457 -19.391 -9.992 1 87.88 72 TYR B CA 1
ATOM 1604 C C . TYR B 1 72 ? 3.502 -20.25 -10.695 1 87.88 72 TYR B C 1
ATOM 1606 O O . TYR B 1 72 ? 3.863 -19.984 -11.844 1 87.88 72 TYR B O 1
ATOM 1614 N N . SER B 1 73 ? 4.082 -21.062 -9.953 1 81.75 73 SER B N 1
ATOM 1615 C CA . SER B 1 73 ? 4.973 -22.078 -10.5 1 81.75 73 SER B CA 1
ATOM 1616 C C . SER B 1 73 ? 4.508 -23.484 -10.117 1 81.75 73 SER B C 1
ATOM 1618 O O . SER B 1 73 ? 4.207 -23.734 -8.945 1 81.75 73 SER B O 1
ATOM 1620 N N . ALA B 1 74 ? 4.391 -24.312 -11.094 1 77.44 74 ALA B N 1
ATOM 1621 C CA . ALA B 1 74 ? 3.951 -25.688 -10.867 1 77.44 74 ALA B CA 1
ATOM 1622 C C . ALA B 1 74 ? 4.938 -26.438 -9.977 1 77.44 74 ALA B C 1
ATOM 1624 O O . ALA B 1 74 ? 6.094 -26.031 -9.844 1 77.44 74 ALA B O 1
ATOM 1625 N N . PRO B 1 75 ? 4.355 -27.5 -9.281 1 74.19 75 PRO B N 1
ATOM 1626 C CA . PRO B 1 75 ? 5.273 -28.312 -8.477 1 74.19 75 PRO B CA 1
ATOM 1627 C C . PRO B 1 75 ? 6.488 -28.781 -9.266 1 74.19 75 PRO B C 1
ATOM 1629 O O . PRO B 1 75 ? 6.344 -29.297 -10.383 1 74.19 75 PRO B O 1
ATOM 1632 N N . GLY B 1 76 ? 7.672 -28.469 -8.844 1 74.88 76 GLY B N 1
ATOM 1633 C CA . GLY B 1 76 ? 8.898 -28.875 -9.516 1 74.88 76 GLY B CA 1
ATOM 1634 C C . GLY B 1 76 ? 9.586 -27.75 -10.242 1 74.88 76 GLY B C 1
ATOM 1635 O O . GLY B 1 76 ? 10.758 -27.859 -10.617 1 74.88 76 GLY B O 1
ATOM 1636 N N . GLU B 1 77 ? 8.805 -26.719 -10.484 1 77.06 77 GLU B N 1
ATOM 1637 C CA . GLU B 1 77 ? 9.391 -25.578 -11.172 1 77.06 77 GLU B CA 1
ATOM 1638 C C . GLU B 1 77 ? 10.023 -24.609 -10.172 1 77.06 77 GLU B C 1
ATOM 1640 O O . GLU B 1 77 ? 9.648 -24.578 -9 1 77.06 77 GLU B O 1
ATOM 1645 N N . ALA B 1 78 ? 10.945 -23.906 -10.719 1 78.5 78 ALA B N 1
ATOM 1646 C CA . ALA B 1 78 ? 11.609 -22.922 -9.883 1 78.5 78 ALA B CA 1
ATOM 1647 C C . ALA B 1 78 ? 10.656 -21.781 -9.508 1 78.5 78 ALA B C 1
ATOM 1649 O O . ALA B 1 78 ? 9.82 -21.375 -10.32 1 78.5 78 ALA B O 1
ATOM 1650 N N . ALA B 1 79 ? 10.75 -21.391 -8.289 1 78.44 79 ALA B N 1
ATOM 1651 C CA . ALA B 1 79 ? 9.93 -20.281 -7.824 1 78.44 79 ALA B CA 1
ATOM 1652 C C . ALA B 1 79 ? 10.203 -19.016 -8.625 1 78.44 79 ALA B C 1
ATOM 1654 O O . ALA B 1 79 ? 11.359 -18.734 -8.969 1 78.44 79 ALA B O 1
ATOM 1655 N N . ARG B 1 80 ? 9.109 -18.344 -8.977 1 81.69 80 ARG B N 1
ATOM 1656 C CA . ARG B 1 80 ? 9.234 -17.078 -9.68 1 81.69 80 ARG B CA 1
ATOM 1657 C C . ARG B 1 80 ? 9.156 -15.898 -8.703 1 81.69 80 ARG B C 1
ATOM 1659 O O . ARG B 1 80 ? 8.461 -15.977 -7.691 1 81.69 80 ARG B O 1
ATOM 1666 N N . HIS B 1 81 ? 9.906 -14.891 -9.039 1 84.06 81 HIS B N 1
ATOM 1667 C CA . HIS B 1 81 ? 9.891 -13.648 -8.273 1 84.06 81 HIS B CA 1
ATOM 1668 C C . HIS B 1 81 ? 9.664 -12.445 -9.18 1 84.06 81 HIS B C 1
ATOM 1670 O O . HIS B 1 81 ? 10.047 -12.469 -10.359 1 84.06 81 HIS B O 1
ATOM 1676 N N . ALA B 1 82 ? 9.031 -11.516 -8.602 1 88 82 ALA B N 1
ATOM 1677 C CA . ALA B 1 82 ? 8.781 -10.289 -9.352 1 88 82 ALA B CA 1
ATOM 1678 C C . ALA B 1 82 ? 8.82 -9.07 -8.43 1 88 82 ALA B C 1
ATOM 1680 O O . ALA B 1 82 ? 8.711 -9.195 -7.211 1 88 82 ALA B O 1
ATOM 1681 N N . VAL B 1 83 ? 9.062 -7.93 -9.023 1 88.38 83 VAL B N 1
ATOM 1682 C CA . VAL B 1 83 ? 8.992 -6.652 -8.32 1 88.38 83 VAL B CA 1
ATOM 1683 C C . VAL B 1 83 ? 7.922 -5.77 -8.969 1 88.38 83 VAL B C 1
ATOM 1685 O O . VAL B 1 83 ? 7.676 -5.859 -10.172 1 88.38 83 VAL B O 1
ATOM 1688 N N . THR B 1 84 ? 7.32 -5.016 -8.125 1 92 84 THR B N 1
ATOM 1689 C CA . THR B 1 84 ? 6.289 -4.105 -8.617 1 92 84 THR B CA 1
ATOM 1690 C C . THR B 1 84 ? 6.914 -2.867 -9.25 1 92 84 THR B C 1
ATOM 1692 O O . THR B 1 84 ? 7.801 -2.244 -8.664 1 92 84 THR B O 1
ATOM 1695 N N . LEU B 1 85 ? 6.504 -2.531 -10.438 1 94.56 85 LEU B N 1
ATOM 1696 C CA . LEU B 1 85 ? 6.93 -1.296 -11.086 1 94.56 85 LEU B CA 1
ATOM 1697 C C . LEU B 1 85 ? 5.945 -0.166 -10.805 1 94.56 85 LEU B C 1
ATOM 1699 O O . LEU B 1 85 ? 6.352 0.961 -10.516 1 94.56 85 LEU B O 1
ATOM 1703 N N . SER B 1 86 ? 4.738 -0.532 -10.922 1 97 86 SER B N 1
ATOM 1704 C CA . SER B 1 86 ? 3.689 0.435 -10.617 1 97 86 SER B CA 1
ATOM 1705 C C . SER B 1 86 ? 2.434 -0.258 -10.102 1 97 86 SER B C 1
ATOM 1707 O O . SER B 1 86 ? 2.168 -1.412 -10.445 1 97 86 SER B O 1
ATOM 1709 N N . LEU B 1 87 ? 1.678 0.438 -9.312 1 97.19 87 LEU B N 1
ATOM 1710 C CA . LEU B 1 87 ? 0.412 -0.016 -8.75 1 97.19 87 LEU B CA 1
ATOM 1711 C C . LEU B 1 87 ? -0.572 1.142 -8.617 1 97.19 87 LEU B C 1
ATOM 1713 O O . LEU B 1 87 ? -0.262 2.158 -7.992 1 97.19 87 LEU B O 1
ATOM 1717 N N . THR B 1 88 ? -1.678 0.977 -9.258 1 97.81 88 THR B N 1
ATOM 1718 C CA . THR B 1 88 ? -2.793 1.899 -9.07 1 97.81 88 THR B CA 1
ATOM 1719 C C . THR B 1 88 ? -3.881 1.266 -8.203 1 97.81 88 THR B C 1
ATOM 1721 O O . THR B 1 88 ? -4.387 0.189 -8.531 1 97.81 88 THR B O 1
ATOM 1724 N N . SER B 1 89 ? -4.191 1.918 -7.156 1 97.06 89 SER B N 1
ATOM 1725 C CA . SER B 1 89 ? -5.207 1.431 -6.227 1 97.06 89 SER B CA 1
ATOM 1726 C C . SER B 1 89 ? -6.402 2.373 -6.168 1 97.06 89 SER B C 1
ATOM 1728 O O . SER B 1 89 ? -6.242 3.584 -6 1 97.06 89 SER B O 1
ATOM 1730 N N . ASN B 1 90 ? -7.535 1.829 -6.289 1 97.38 90 ASN B N 1
ATOM 1731 C CA . ASN B 1 90 ? -8.789 2.557 -6.129 1 97.38 90 ASN B CA 1
ATOM 1732 C C . ASN B 1 90 ? -9.578 2.061 -4.922 1 97.38 90 ASN B C 1
ATOM 1734 O O . ASN B 1 90 ? -9.914 0.879 -4.84 1 97.38 90 ASN B O 1
ATOM 1738 N N . PHE B 1 91 ? -9.844 2.941 -4.074 1 95.12 91 PHE B N 1
ATOM 1739 C CA . PHE B 1 91 ? -10.586 2.611 -2.865 1 95.12 91 PHE B CA 1
ATOM 1740 C C . PHE B 1 91 ? -12.062 2.975 -3.023 1 95.12 91 PHE B C 1
ATOM 1742 O O . PHE B 1 91 ? -12.414 4.156 -3.07 1 95.12 91 PHE B O 1
ATOM 1749 N N . LEU B 1 92 ? -12.922 1.966 -3.02 1 94.69 92 LEU B N 1
ATOM 1750 C CA . LEU B 1 92 ? -14.289 2.145 -3.486 1 94.69 92 LEU B CA 1
ATOM 1751 C C . LEU B 1 92 ? -15.258 2.223 -2.311 1 94.69 92 LEU B C 1
ATOM 1753 O O . LEU B 1 92 ? -16.266 2.928 -2.379 1 94.69 92 LEU B O 1
ATOM 1757 N N . SER B 1 93 ? -14.977 1.44 -1.366 1 90.62 93 SER B N 1
ATOM 1758 C CA . SER B 1 93 ? -15.883 1.387 -0.222 1 90.62 93 SER B CA 1
ATOM 1759 C C . SER B 1 93 ? -15.125 1.088 1.067 1 90.62 93 SER B C 1
ATOM 1761 O O . SER B 1 93 ? -13.992 0.612 1.03 1 90.62 93 SER B O 1
ATOM 1763 N N . ASN B 1 94 ? -15.688 1.544 2.143 1 81.69 94 ASN B N 1
ATOM 1764 C CA . ASN B 1 94 ? -15.211 1.208 3.479 1 81.69 94 ASN B CA 1
ATOM 1765 C C . ASN B 1 94 ? -16.25 0.408 4.262 1 81.69 94 ASN B C 1
ATOM 1767 O O . ASN B 1 94 ? -17.453 0.587 4.07 1 81.69 94 ASN B O 1
ATOM 1771 N N . GLY B 1 95 ? -15.797 -0.634 4.918 1 75.5 95 GLY B N 1
ATOM 1772 C CA . GLY B 1 95 ? -16.75 -1.41 5.688 1 75.5 95 GLY B CA 1
ATOM 1773 C C . GLY B 1 95 ? -16.125 -2.174 6.836 1 75.5 95 GLY B C 1
ATOM 1774 O O . GLY B 1 95 ? -14.898 -2.242 6.941 1 75.5 95 GLY B O 1
ATOM 1775 N N . THR B 1 96 ? -17.062 -2.539 7.707 1 78.5 96 THR B N 1
ATOM 1776 C CA . THR B 1 96 ? -16.688 -3.418 8.812 1 78.5 96 THR B CA 1
ATOM 1777 C C . THR B 1 96 ? -16.984 -4.875 8.469 1 78.5 96 THR B C 1
ATOM 1779 O O . THR B 1 96 ? -18 -5.176 7.844 1 78.5 96 THR B O 1
ATOM 1782 N N . GLY B 1 97 ? -16.016 -5.676 8.641 1 85.38 97 GLY B N 1
ATOM 1783 C CA . GLY B 1 97 ? -16.203 -7.09 8.359 1 85.38 97 GLY B CA 1
ATOM 1784 C C . GLY B 1 97 ? -15.156 -7.969 9.031 1 85.38 97 GLY B C 1
ATOM 1785 O O . GLY B 1 97 ? -14.508 -7.547 9.992 1 85.38 97 GLY B O 1
ATOM 1786 N N . LYS B 1 98 ? -15.211 -9.273 8.555 1 88.25 98 LYS B N 1
ATOM 1787 C CA . LYS B 1 98 ? -14.359 -10.234 9.258 1 88.25 98 LYS B CA 1
ATOM 1788 C C . LYS B 1 98 ? -13.289 -10.805 8.328 1 88.25 98 LYS B C 1
ATOM 1790 O O . LYS B 1 98 ? -12.305 -11.391 8.797 1 88.25 98 LYS B O 1
ATOM 1795 N N . LEU B 1 99 ? -13.57 -10.672 7.102 1 93.19 99 LEU B N 1
ATOM 1796 C CA . LEU B 1 99 ? -12.656 -11.336 6.176 1 93.19 99 LEU B CA 1
ATOM 1797 C C . LEU B 1 99 ? -12.484 -10.508 4.906 1 93.19 99 LEU B C 1
ATOM 1799 O O . LEU B 1 99 ? -13.469 -10.117 4.273 1 93.19 99 LEU B O 1
ATOM 1803 N N . LEU B 1 100 ? -11.227 -10.266 4.578 1 94.06 100 LEU B N 1
ATOM 1804 C CA . LEU B 1 100 ? -10.891 -9.688 3.281 1 94.06 100 LEU B CA 1
ATOM 1805 C C . LEU B 1 100 ? -10.414 -10.766 2.312 1 94.06 100 LEU B C 1
ATOM 1807 O O . LEU B 1 100 ? -9.625 -11.633 2.684 1 94.06 100 LEU B O 1
ATOM 1811 N N . THR B 1 101 ? -10.961 -10.719 1.157 1 96.69 101 THR B N 1
ATOM 1812 C CA . THR B 1 101 ? -10.5 -11.594 0.082 1 96.69 101 THR B CA 1
ATOM 1813 C C . THR B 1 101 ? -9.969 -10.773 -1.092 1 96.69 101 THR B C 1
ATOM 1815 O O . THR B 1 101 ? -10.672 -9.914 -1.625 1 96.69 101 THR B O 1
ATOM 1818 N N . ALA B 1 102 ? -8.758 -11 -1.398 1 97.19 102 ALA B N 1
ATOM 1819 C CA . ALA B 1 102 ? -8.148 -10.359 -2.561 1 97.19 102 ALA B CA 1
ATOM 1820 C C . ALA B 1 102 ? -8.016 -11.336 -3.723 1 97.19 102 ALA B C 1
ATOM 1822 O O . ALA B 1 102 ? -7.473 -12.43 -3.562 1 97.19 102 ALA B O 1
ATOM 1823 N N . LYS B 1 103 ? -8.523 -10.953 -4.855 1 98.44 103 LYS B N 1
ATOM 1824 C CA . LYS B 1 103 ? -8.422 -11.75 -6.078 1 98.44 103 LYS B CA 1
ATOM 1825 C C . LYS B 1 103 ? -7.527 -11.062 -7.105 1 98.44 103 LYS B C 1
ATOM 1827 O O . LYS B 1 103 ? -7.734 -9.891 -7.434 1 98.44 103 LYS B O 1
ATOM 1832 N N . GLY B 1 104 ? -6.531 -11.773 -7.562 1 98.19 104 GLY B N 1
ATOM 1833 C CA . GLY B 1 104 ? -5.613 -11.258 -8.562 1 98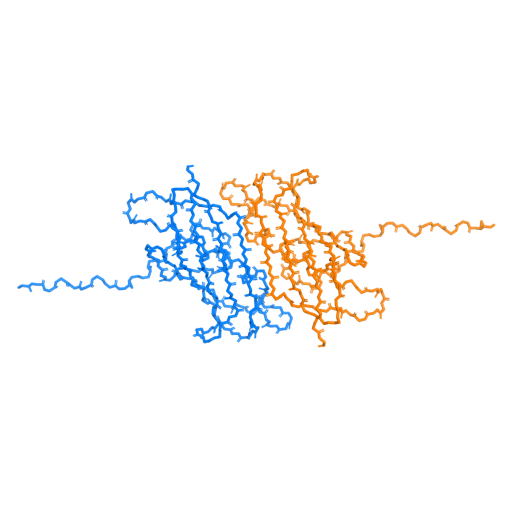.19 104 GLY B CA 1
ATOM 1834 C C . GLY B 1 104 ? -5.645 -12.047 -9.859 1 98.19 104 GLY B C 1
ATOM 1835 O O . GLY B 1 104 ? -5.801 -13.266 -9.852 1 98.19 104 GLY B O 1
ATOM 1836 N N . MET B 1 105 ? -5.484 -11.328 -10.945 1 98.44 105 MET B N 1
ATOM 1837 C CA . MET B 1 105 ? -5.465 -11.969 -12.258 1 98.44 105 MET B CA 1
ATOM 1838 C C . MET B 1 105 ? -4.484 -11.266 -13.188 1 98.44 105 MET B C 1
ATOM 1840 O O . MET B 1 105 ? -4.383 -10.031 -13.18 1 98.44 105 MET B O 1
ATOM 1844 N N . VAL B 1 106 ? -3.832 -12.062 -14.039 1 98.19 106 VAL B N 1
ATOM 1845 C CA . VAL B 1 106 ? -2.936 -11.5 -15.039 1 98.19 106 VAL B CA 1
ATOM 1846 C C . VAL B 1 106 ? -3.727 -11.133 -16.297 1 98.19 106 VAL B C 1
ATOM 1848 O O . VAL B 1 106 ? -4.488 -11.945 -16.828 1 98.19 106 VAL B O 1
ATOM 1851 N N . ASP B 1 107 ? -3.557 -9.93 -16.719 1 97.88 107 ASP B N 1
ATOM 1852 C CA . ASP B 1 107 ? -4.215 -9.477 -17.938 1 97.88 107 ASP B CA 1
ATOM 1853 C C . ASP B 1 107 ? -3.371 -9.789 -19.172 1 97.88 107 ASP B C 1
ATOM 1855 O O . ASP B 1 107 ? -3.9 -10.195 -20.203 1 97.88 107 ASP B O 1
ATOM 1859 N N . ARG B 1 108 ? -2.1 -9.656 -18.969 1 96.44 108 ARG B N 1
ATOM 1860 C CA . ARG B 1 108 ? -1.164 -9.867 -20.078 1 96.44 108 ARG B CA 1
ATOM 1861 C C . ARG B 1 108 ? 0.232 -10.188 -19.547 1 96.44 108 ARG B C 1
ATOM 1863 O O . ARG B 1 108 ? 0.719 -9.531 -18.625 1 96.44 108 ARG B O 1
ATOM 1870 N N . ARG B 1 109 ? 0.807 -11.203 -20.188 1 94 109 ARG B N 1
ATOM 1871 C CA . ARG B 1 109 ? 2.17 -11.586 -19.828 1 94 109 ARG B CA 1
ATOM 1872 C C . ARG B 1 109 ? 3.131 -11.312 -20.984 1 94 109 ARG B C 1
ATOM 1874 O O . ARG B 1 109 ? 2.861 -11.68 -22.125 1 94 109 ARG B O 1
ATOM 1881 N N . GLY B 1 110 ? 4.137 -10.617 -20.625 1 90.81 110 GLY B N 1
ATOM 1882 C CA . GLY B 1 110 ? 5.254 -10.484 -21.547 1 90.81 110 GLY B CA 1
ATOM 1883 C C . GLY B 1 110 ? 6.453 -11.32 -21.156 1 90.81 110 GLY B C 1
ATOM 1884 O O . GLY B 1 110 ? 6.32 -12.297 -20.406 1 90.81 110 GLY B O 1
ATOM 1885 N N . ARG B 1 111 ? 7.629 -11.023 -21.75 1 89.81 111 ARG B N 1
ATOM 1886 C CA . ARG B 1 111 ? 8.844 -11.781 -21.469 1 89.81 111 ARG B CA 1
ATOM 1887 C C . ARG B 1 111 ? 9.383 -11.477 -20.078 1 89.81 111 ARG B C 1
ATOM 1889 O O . ARG B 1 111 ? 9.672 -12.391 -19.297 1 89.81 111 ARG B O 1
ATOM 1896 N N . SER B 1 112 ? 9.43 -10.156 -19.781 1 93.75 112 SER B N 1
ATOM 1897 C CA . SER B 1 112 ? 10.039 -9.773 -18.5 1 93.75 112 SER B CA 1
ATOM 1898 C C . SER B 1 112 ? 9.047 -9.031 -17.609 1 93.75 112 SER B C 1
ATOM 1900 O O . SER B 1 112 ? 9.328 -8.781 -16.438 1 93.75 112 SER B O 1
ATOM 1902 N N . ILE B 1 113 ? 7.875 -8.727 -18.297 1 95 113 ILE B N 1
ATOM 1903 C CA . ILE B 1 113 ? 6.887 -7.941 -17.562 1 95 113 ILE B CA 1
ATOM 1904 C C . ILE B 1 113 ? 5.512 -8.594 -17.688 1 95 113 ILE B C 1
ATOM 1906 O O . ILE B 1 113 ? 5.219 -9.25 -18.688 1 95 113 ILE B O 1
ATOM 1910 N N . PHE B 1 114 ? 4.688 -8.43 -16.656 1 96.69 114 PHE B N 1
ATOM 1911 C CA . PHE B 1 114 ? 3.285 -8.812 -16.797 1 96.69 114 PHE B CA 1
ATOM 1912 C C . PHE B 1 114 ? 2.379 -7.758 -16.172 1 96.69 114 PHE B C 1
ATOM 1914 O O . PHE B 1 114 ? 2.775 -7.066 -15.234 1 96.69 114 PHE B O 1
ATOM 1921 N N . PHE B 1 115 ? 1.229 -7.633 -16.75 1 97.75 115 PHE B N 1
ATOM 1922 C CA . PHE B 1 115 ? 0.187 -6.73 -16.281 1 97.75 115 PHE B CA 1
ATOM 1923 C C . PHE B 1 115 ? -0.917 -7.504 -15.57 1 97.75 115 PHE B C 1
ATOM 1925 O O . PHE B 1 115 ? -1.383 -8.531 -16.062 1 97.75 115 PHE B O 1
ATOM 1932 N N . SER B 1 116 ? -1.284 -7.039 -14.422 1 98.31 116 SER B N 1
ATOM 1933 C CA . SER B 1 116 ? -2.281 -7.746 -13.625 1 98.31 116 SER B CA 1
ATOM 1934 C C . SER B 1 116 ? -3.252 -6.773 -12.961 1 98.31 116 SER B C 1
ATOM 1936 O O . SER B 1 116 ? -2.963 -5.582 -12.852 1 98.31 116 SER B O 1
ATOM 1938 N N . ARG B 1 117 ? -4.383 -7.285 -12.625 1 98.56 117 ARG B N 1
ATOM 1939 C CA . ARG B 1 117 ? -5.387 -6.551 -11.859 1 98.56 117 ARG B CA 1
ATOM 1940 C C . ARG B 1 117 ? -5.832 -7.344 -10.633 1 98.56 117 ARG B C 1
ATOM 1942 O O . ARG B 1 117 ? -5.625 -8.555 -10.57 1 98.56 117 ARG B O 1
ATOM 1949 N N . ALA B 1 118 ? -6.379 -6.613 -9.648 1 98.44 118 ALA B N 1
ATOM 1950 C CA . ALA B 1 118 ? -6.848 -7.27 -8.43 1 98.44 118 ALA B CA 1
ATOM 1951 C C . ALA B 1 118 ? -8.094 -6.586 -7.887 1 98.44 118 ALA B C 1
ATOM 1953 O O . ALA B 1 118 ? -8.359 -5.426 -8.195 1 98.44 118 ALA B O 1
ATOM 1954 N N . GLU B 1 119 ? -8.805 -7.355 -7.191 1 98.44 119 GLU B N 1
ATOM 1955 C CA . GLU B 1 119 ? -9.977 -6.926 -6.438 1 98.44 119 GLU B CA 1
ATOM 1956 C C . GLU B 1 119 ? -9.867 -7.34 -4.973 1 98.44 119 GLU B C 1
ATOM 1958 O O . GLU B 1 119 ? -9.406 -8.438 -4.664 1 98.44 119 GLU B O 1
ATOM 1963 N N . VAL B 1 120 ? -10.312 -6.449 -4.109 1 97.25 120 VAL B N 1
ATOM 1964 C CA . VAL B 1 120 ? -10.414 -6.793 -2.695 1 97.25 120 VAL B CA 1
ATOM 1965 C C . VAL B 1 120 ? -11.875 -6.727 -2.25 1 97.25 120 VAL B C 1
ATOM 1967 O O . VAL B 1 120 ? -12.531 -5.699 -2.41 1 97.25 120 VAL B O 1
ATOM 1970 N N . TRP B 1 121 ? -12.281 -7.82 -1.676 1 97 121 TRP B N 1
ATOM 1971 C CA . TRP B 1 121 ? -13.664 -7.965 -1.246 1 97 121 TRP B CA 1
ATOM 1972 C C . TRP B 1 121 ? -13.75 -8.148 0.265 1 97 121 TRP B C 1
ATOM 1974 O O . TRP B 1 121 ? -12.914 -8.836 0.861 1 97 121 TRP B O 1
ATOM 1984 N N . LEU B 1 122 ? -14.789 -7.57 0.841 1 94.31 122 LEU B N 1
ATOM 1985 C CA . LEU B 1 122 ? -15.078 -7.75 2.26 1 94.31 122 LEU B CA 1
ATOM 1986 C C . LEU B 1 122 ? -16.234 -8.727 2.461 1 94.31 122 LEU B C 1
ATOM 1988 O O . LEU B 1 122 ? -17.328 -8.516 1.958 1 94.31 122 LEU B O 1
ATOM 1992 N N . ASP B 1 123 ? -15.938 -9.742 3.201 1 94 123 ASP B N 1
ATOM 1993 C CA . ASP B 1 123 ? -16.906 -10.781 3.537 1 94 123 ASP B CA 1
ATOM 1994 C C . ASP B 1 123 ? -17.562 -11.352 2.277 1 94 123 ASP B C 1
ATOM 1996 O O . ASP B 1 123 ? -18.734 -11.695 2.285 1 94 123 ASP B O 1
ATOM 2000 N N . GLY B 1 124 ? -16.812 -11.336 1.18 1 92 124 GLY B N 1
ATOM 2001 C CA . GLY B 1 124 ? -17.266 -11.922 -0.07 1 92 124 GLY B CA 1
ATOM 2002 C C . GLY B 1 124 ? -18.422 -11.164 -0.709 1 92 124 GLY B C 1
ATOM 2003 O O . GLY B 1 124 ? -18.969 -11.594 -1.727 1 92 124 GLY B O 1
ATOM 2004 N N . GLU B 1 125 ? -18.781 -10 -0.183 1 92.5 125 GLU B N 1
ATOM 2005 C CA . GLU B 1 125 ? -19.969 -9.312 -0.656 1 92.5 125 GLU B CA 1
ATOM 2006 C C . GLU B 1 125 ? -19.641 -7.887 -1.097 1 92.5 125 GLU B C 1
ATOM 2008 O O . GLU B 1 125 ? -20.125 -7.426 -2.133 1 92.5 125 GLU B O 1
ATOM 2013 N N . LEU B 1 126 ? -18.859 -7.242 -0.342 1 94.31 126 LEU B N 1
ATOM 2014 C CA . LEU B 1 126 ? -18.594 -5.828 -0.586 1 94.31 126 LEU B CA 1
ATOM 2015 C C . LEU B 1 126 ? -17.25 -5.637 -1.267 1 94.31 126 LEU B C 1
ATOM 2017 O O . LEU B 1 126 ? -16.203 -5.996 -0.706 1 94.31 126 LEU B O 1
ATOM 2021 N N . LEU B 1 127 ? -17.328 -5.109 -2.521 1 96.94 127 LEU B N 1
ATOM 2022 C CA . LEU B 1 127 ? -16.094 -4.711 -3.189 1 96.94 127 LEU B CA 1
ATOM 2023 C C . LEU B 1 127 ? -15.516 -3.439 -2.57 1 96.94 127 LEU B C 1
ATOM 2025 O O . LEU B 1 127 ? -16.125 -2.371 -2.67 1 96.94 127 LEU B O 1
ATOM 2029 N N . VAL B 1 128 ? -14.305 -3.525 -1.985 1 95.31 128 VAL B N 1
ATOM 2030 C CA . VAL B 1 128 ? -13.789 -2.395 -1.218 1 95.31 128 VAL B CA 1
ATOM 2031 C C . VAL B 1 128 ? -12.719 -1.666 -2.025 1 95.31 128 VAL B C 1
ATOM 2033 O O . VAL B 1 128 ? -12.5 -0.466 -1.841 1 95.31 128 VAL B O 1
ATOM 2036 N N . ALA B 1 129 ? -12 -2.367 -2.898 1 97.06 129 ALA B N 1
ATOM 2037 C CA . ALA B 1 129 ? -10.922 -1.733 -3.652 1 97.06 129 ALA B CA 1
ATOM 2038 C C . ALA B 1 129 ? -10.586 -2.539 -4.902 1 97.06 129 ALA B C 1
ATOM 2040 O O . ALA B 1 129 ? -10.82 -3.748 -4.953 1 97.06 129 ALA B O 1
ATOM 2041 N N . THR B 1 130 ? -10.062 -1.854 -5.863 1 98.19 130 THR B N 1
ATOM 2042 C CA . THR B 1 130 ? -9.508 -2.457 -7.066 1 98.19 130 THR B CA 1
ATOM 2043 C C . THR B 1 130 ? -8.109 -1.911 -7.348 1 98.19 130 THR B C 1
ATOM 2045 O O . THR B 1 130 ? -7.738 -0.848 -6.84 1 98.19 130 THR B O 1
ATOM 2048 N N . GLY B 1 131 ? -7.352 -2.678 -8.094 1 98.12 131 GLY B N 1
ATOM 2049 C CA . GLY B 1 131 ? -6.012 -2.227 -8.438 1 98.12 131 GLY B CA 1
ATOM 2050 C C . GLY B 1 131 ? -5.5 -2.805 -9.742 1 98.12 131 GLY B C 1
ATOM 2051 O O . GLY B 1 131 ? -6.02 -3.814 -10.227 1 98.12 131 GLY B O 1
ATOM 2052 N N . VAL B 1 132 ? -4.574 -2.109 -10.344 1 98.25 132 VAL B N 1
ATOM 2053 C CA . VAL B 1 132 ? -3.848 -2.553 -11.531 1 98.25 132 VAL B CA 1
ATOM 2054 C C . VAL B 1 132 ? -2.348 -2.369 -11.312 1 98.25 132 VAL B C 1
ATOM 2056 O O . VAL B 1 132 ? -1.913 -1.362 -10.75 1 98.25 132 VAL B O 1
ATOM 2059 N N . ALA B 1 133 ? -1.62 -3.357 -11.773 1 97.56 133 ALA B N 1
ATOM 2060 C CA . ALA B 1 133 ? -0.183 -3.293 -11.516 1 97.56 133 ALA B CA 1
ATOM 2061 C C . ALA B 1 133 ? 0.611 -3.705 -12.758 1 97.56 133 ALA B C 1
ATOM 2063 O O . ALA B 1 133 ? 0.131 -4.492 -13.578 1 97.56 133 ALA B O 1
ATOM 2064 N N . THR B 1 134 ? 1.729 -3.121 -12.883 1 97.5 134 THR B N 1
ATOM 2065 C CA . THR B 1 134 ? 2.791 -3.584 -13.773 1 97.5 134 THR B CA 1
ATOM 2066 C C . THR B 1 134 ? 3.93 -4.211 -12.969 1 97.5 134 THR B C 1
ATOM 2068 O O . THR B 1 134 ? 4.484 -3.578 -12.07 1 97.5 134 THR B O 1
ATOM 2071 N N . MET B 1 135 ? 4.227 -5.395 -13.328 1 94.56 135 MET B N 1
ATOM 2072 C CA . MET B 1 135 ? 5.219 -6.145 -12.562 1 94.56 135 MET B CA 1
ATOM 2073 C C . MET B 1 135 ? 6.348 -6.629 -13.461 1 94.56 135 MET B C 1
ATOM 2075 O O . MET B 1 135 ? 6.125 -6.938 -14.633 1 94.56 135 MET B O 1
ATOM 2079 N N . LYS B 1 136 ? 7.527 -6.695 -12.828 1 93.75 136 LYS B N 1
ATOM 2080 C CA . LYS B 1 136 ? 8.703 -7.18 -13.547 1 93.75 136 LYS B CA 1
ATOM 2081 C C . LYS B 1 136 ? 9.258 -8.445 -12.906 1 93.75 136 LYS B C 1
ATOM 2083 O O . LYS B 1 136 ? 9.523 -8.477 -11.703 1 93.75 136 LYS B O 1
ATOM 2088 N N . TYR B 1 137 ? 9.438 -9.516 -13.758 1 90.75 137 TYR B N 1
ATOM 2089 C CA . TYR B 1 137 ? 10.047 -10.75 -13.266 1 90.75 137 TYR B CA 1
ATOM 2090 C C . TYR B 1 137 ? 11.508 -10.531 -12.891 1 90.75 137 TYR B C 1
ATOM 2092 O O . TYR B 1 137 ? 12.227 -9.82 -13.594 1 90.75 137 TYR B O 1
ATOM 2100 N N . LEU B 1 138 ? 11.828 -11.07 -11.711 1 82.75 138 LEU B N 1
ATOM 2101 C CA . LEU B 1 138 ? 13.234 -11.047 -11.336 1 82.75 138 LEU B CA 1
ATOM 2102 C C . LEU B 1 138 ? 13.961 -12.273 -11.867 1 82.75 138 LEU B C 1
ATOM 2104 O O . LEU B 1 138 ? 13.43 -13.383 -11.82 1 82.75 138 LEU B O 1
ATOM 2108 N N . LYS B 1 139 ? 14.953 -12.18 -12.727 1 67.81 139 LYS B N 1
ATOM 2109 C CA . LYS B 1 139 ? 15.758 -13.266 -13.289 1 67.81 139 LYS B CA 1
ATOM 2110 C C . LYS B 1 139 ? 16.797 -13.75 -12.289 1 67.81 139 LYS B C 1
ATOM 2112 O O . LYS B 1 139 ? 17.281 -12.977 -11.453 1 67.81 139 LYS B O 1
#

InterPro domains:
  IPR003736 Phenylacetic acid degradation-related domain [TIGR00369] (21-129)
  IPR006683 Thioesterase domain [PF03061] (52-128)
  IPR029069 HotDog domain superfamily [SSF54637] (14-138)

Organism: Cupriavidus necator (strain ATCC 17699 / DSM 428 / KCTC 22496 / NCIMB 10442 / H16 / Stanier 337) (NCBI:txid381666)

Radius of gyration: 20.43 Å; Cα contacts (8 Å, |Δi|>4): 671; chains: 2; bounding box: 40×96×47 Å

Nearest PDB structures (foldseek):
  3lz7-assembly1_A  TM=8.352E-01  e=1.656E-08  Haemophilus influenzae
  5hmb-assembly1_A  TM=8.337E-01  e=5.048E-08  Streptomyces sahachiroi
  1vh5-assembly1_A  TM=8.361E-01  e=4.039E-08  Escherichia coli
  4k4c-assembly1_D  TM=8.615E-01  e=1.627E-07  Escherichia coli K-12
  4qda-assembly4_E  TM=7.909E-01  e=2.404E-07  Pseudomonas aeruginosa PAO1

Solvent-accessible surface area (backbone atoms only — not comparable to full-atom values): 14876 Å² total; per-residue (Å²): 134,80,75,76,71,75,79,71,93,69,84,63,66,53,76,73,87,35,66,72,49,47,71,69,50,46,41,44,79,42,77,40,86,43,23,24,30,35,36,31,66,53,50,82,86,58,32,44,97,80,48,28,68,43,69,44,59,53,50,30,44,38,52,47,19,25,52,49,2,69,32,60,50,58,93,90,50,72,83,56,47,66,44,67,40,32,39,37,39,37,47,71,48,84,58,75,68,51,33,37,38,22,39,8,30,46,77,44,78,58,93,55,38,35,33,17,32,21,38,32,23,38,64,85,72,43,68,27,31,39,31,41,32,38,33,33,56,58,131,135,81,74,78,71,76,80,72,93,68,83,63,65,52,77,71,86,37,68,73,49,48,72,70,50,47,42,44,78,43,78,41,85,43,24,26,30,34,37,32,64,54,49,81,85,59,31,44,98,82,46,29,68,43,67,44,58,52,50,30,41,38,51,48,20,25,51,48,2,69,33,60,50,59,93,90,50,71,82,56,47,65,45,66,40,31,39,38,39,36,48,71,47,84,60,75,69,51,34,37,37,23,39,9,31,47,75,44,76,57,94,53,38,36,34,18,31,22,38,31,23,39,62,84,71,44,68,26,32,40,30,42,31,39,33,33,56,58,129